Protein AF-A0A175WGH3-F1 (afdb_monomer_lite)

Foldseek 3Di:
DAQADAQLSLVVVLVCVVDPNPAAAHAYAFFAAEDAQFQCFQVPDVRTDGVVCVQDDDCPLVPDDCVCSVDCNVQVVSLCCQQVVQCLQQVENAGPLDVFRHGDPVQSGPVNDHPHRNSSVSAVLQARPVRDDPDDDPSRVVSVVRGVNDSHNPVHHHQYAYRFPDADPQQWGHGDDPVTPSCVVPVPDTDHADDDDDLVCALQLSFHNPVDLSHTDFQPAAEPDDDRVVRSNLSSVLSVCVVVVNFPDDRDSVLVPPFFDDDDPPDPHRRYTHVPSSSQSSCVRNVNRDDPVRLLVCLCVPVVRVSVVRVVD

pLDDT: mean 81.79, std 11.54, range [48.34, 96.5]

Organism: NCBI:txid100816

Secondary structure (DSSP, 8-state):
-EE--SHHHHHHHHHHHHTT-S-EEEEESS--EE--SEETT-TTSTT-EEGGGTS--TTGGGGS-HHHHTSTHHHHHHHIIIIIHHHHHH--SSBTTB-SSPPPTTT-SGGGT--EETTHHHHHHHHSGGGS-SS--TTHHHHHHHS-------S--EEEEEPEEEE-TT--EEEPP-SSHHHHHHTTS---------GGG--BTTTEETTEEEEE--S--EESSS-HHHHHHHHHHHHHHHHTT--SS---GGGSSSSB----TT-S-SSEE-HHHHHHHHHHHTT-PPPHHHHHHHHHHHTTT-GGGGGG-

Radius of gyration: 22.48 Å; chains: 1; bounding box: 63×60×60 Å

Structure (mmCIF, N/CA/C/O backbone):
data_AF-A0A175WGH3-F1
#
_entry.id   AF-A0A175WGH3-F1
#
loop_
_atom_site.group_PDB
_atom_site.id
_atom_site.type_symbol
_atom_site.label_atom_id
_atom_site.label_alt_id
_atom_site.label_comp_id
_atom_site.label_asym_id
_atom_site.label_entity_id
_atom_site.label_seq_id
_atom_site.pdbx_PDB_ins_code
_atom_site.Cartn_x
_atom_site.Cartn_y
_atom_site.Cartn_z
_atom_site.occupancy
_atom_site.B_iso_or_equiv
_atom_site.auth_seq_id
_atom_site.auth_comp_id
_atom_site.auth_asym_id
_atom_site.auth_atom_id
_atom_site.pdbx_PDB_model_num
ATOM 1 N N . MET A 1 1 ? -1.961 -6.113 6.861 1.00 92.50 1 MET A N 1
ATOM 2 C CA . MET A 1 1 ? -1.611 -6.638 5.517 1.00 92.50 1 MET A CA 1
ATOM 3 C C . MET A 1 1 ? -2.538 -5.955 4.530 1.00 92.50 1 MET A C 1
ATOM 5 O O . MET A 1 1 ? -3.693 -5.785 4.879 1.00 92.50 1 MET A O 1
ATOM 9 N N . ILE A 1 2 ? -2.053 -5.525 3.366 1.00 94.44 2 ILE A N 1
ATOM 10 C CA . ILE A 1 2 ? -2.843 -4.788 2.370 1.00 94.44 2 ILE A CA 1
ATOM 11 C C . ILE A 1 2 ? -2.967 -5.661 1.122 1.00 94.44 2 ILE A C 1
ATOM 13 O O . ILE A 1 2 ? -1.956 -6.104 0.575 1.00 94.44 2 ILE A O 1
ATOM 17 N N . LEU A 1 3 ? -4.198 -5.936 0.695 1.00 92.81 3 LEU A N 1
ATOM 18 C CA . LEU A 1 3 ? -4.510 -6.793 -0.450 1.00 92.81 3 LEU A CA 1
ATOM 19 C C . LEU A 1 3 ? -4.951 -5.941 -1.644 1.00 92.81 3 LEU A C 1
ATOM 21 O O . LEU A 1 3 ? -6.136 -5.829 -1.941 1.00 92.81 3 LEU A O 1
ATOM 25 N N . GLY A 1 4 ? -3.989 -5.331 -2.325 1.00 90.44 4 GLY A N 1
ATOM 26 C CA . GLY A 1 4 ? -4.220 -4.410 -3.433 1.00 90.44 4 GLY A CA 1
ATOM 27 C C . GLY A 1 4 ? -3.031 -3.473 -3.624 1.00 90.44 4 GLY A C 1
ATOM 28 O O . GLY A 1 4 ? -2.258 -3.243 -2.696 1.00 90.44 4 GLY A O 1
ATOM 29 N N . SER A 1 5 ? -2.885 -2.939 -4.834 1.00 88.88 5 SER A N 1
ATOM 30 C CA . SER A 1 5 ? -1.754 -2.091 -5.238 1.00 88.88 5 SER A CA 1
ATOM 31 C C . SER A 1 5 ? -2.206 -0.867 -6.041 1.00 88.88 5 SER A C 1
ATOM 33 O O . SER A 1 5 ? -1.610 -0.558 -7.068 1.00 88.88 5 SER A O 1
ATOM 35 N N . GLY A 1 6 ? -3.314 -0.246 -5.626 1.00 88.06 6 GLY A N 1
ATOM 36 C CA . GLY A 1 6 ? -3.760 1.053 -6.146 1.00 88.06 6 GLY A CA 1
ATOM 37 C C . GLY A 1 6 ? -3.378 2.209 -5.218 1.00 88.06 6 GLY A C 1
ATOM 38 O O . GLY A 1 6 ? -2.847 1.973 -4.133 1.00 88.06 6 GLY A O 1
ATOM 39 N N . GLU A 1 7 ? -3.728 3.437 -5.606 1.00 87.75 7 GLU A N 1
ATOM 40 C CA . GLU A 1 7 ? -3.238 4.670 -4.962 1.00 87.75 7 GLU A CA 1
ATOM 41 C C . GLU A 1 7 ? -3.544 4.702 -3.455 1.00 87.75 7 GLU A C 1
ATOM 43 O O . GLU A 1 7 ? -2.626 4.762 -2.636 1.00 87.75 7 GLU A O 1
ATOM 48 N N . THR A 1 8 ? -4.807 4.468 -3.075 1.00 92.12 8 THR A N 1
ATOM 49 C CA . THR A 1 8 ? -5.226 4.359 -1.666 1.00 92.12 8 THR A CA 1
ATOM 50 C C . THR A 1 8 ? -4.462 3.268 -0.906 1.00 92.12 8 THR A C 1
ATOM 52 O O . THR A 1 8 ? -4.127 3.437 0.262 1.00 92.12 8 THR A O 1
ATOM 55 N N . ALA A 1 9 ? -4.119 2.142 -1.544 1.00 93.50 9 ALA A N 1
ATOM 56 C CA . ALA A 1 9 ? -3.355 1.081 -0.885 1.00 93.50 9 ALA A CA 1
ATOM 57 C C . ALA A 1 9 ? -1.930 1.540 -0.532 1.00 93.50 9 ALA A C 1
ATOM 59 O O . ALA A 1 9 ? -1.421 1.197 0.540 1.00 93.50 9 ALA A O 1
ATOM 60 N N . PHE A 1 10 ? -1.288 2.334 -1.394 1.00 93.12 10 PHE A N 1
ATOM 61 C CA . PHE A 1 10 ? 0.017 2.916 -1.085 1.00 93.12 10 PHE A CA 1
ATOM 62 C C . PHE A 1 10 ? -0.065 4.065 -0.090 1.00 93.12 10 PHE A C 1
ATOM 64 O O . PHE A 1 10 ? 0.846 4.190 0.725 1.00 93.12 10 PHE A O 1
ATOM 71 N N . ASP A 1 11 ? -1.138 4.853 -0.085 1.00 92.81 11 ASP A N 1
ATOM 72 C CA . ASP A 1 11 ? -1.347 5.872 0.944 1.00 92.81 11 ASP A CA 1
ATOM 73 C C . ASP A 1 11 ? -1.542 5.242 2.333 1.00 92.81 11 ASP A C 1
ATOM 75 O O . ASP A 1 11 ? -0.875 5.651 3.290 1.00 92.81 11 ASP A O 1
ATOM 79 N N . ILE A 1 12 ? -2.330 4.162 2.435 1.00 94.56 12 ILE A N 1
ATOM 80 C CA . ILE A 1 12 ? -2.444 3.350 3.659 1.00 94.56 12 ILE A CA 1
ATOM 81 C C . ILE A 1 12 ? -1.072 2.789 4.057 1.00 94.56 12 ILE A C 1
ATOM 83 O O . ILE A 1 12 ? -0.687 2.847 5.227 1.00 94.56 12 ILE A O 1
ATOM 87 N N . ALA A 1 13 ? -0.307 2.252 3.101 1.00 95.00 13 ALA A N 1
ATOM 88 C CA . ALA A 1 13 ? 1.016 1.702 3.379 1.00 95.00 13 ALA A CA 1
ATOM 89 C C . ALA A 1 13 ? 1.997 2.779 3.868 1.00 95.00 13 ALA A C 1
ATOM 91 O O . ALA A 1 13 ? 2.725 2.542 4.832 1.00 95.00 13 ALA A O 1
ATOM 92 N N . ALA A 1 14 ? 1.999 3.963 3.251 1.00 93.31 14 ALA A N 1
ATOM 93 C CA . ALA A 1 14 ? 2.813 5.100 3.666 1.00 93.31 14 ALA A CA 1
ATOM 94 C C . ALA A 1 14 ? 2.470 5.522 5.101 1.00 93.31 14 ALA A C 1
ATOM 96 O O . ALA A 1 14 ? 3.365 5.600 5.944 1.00 93.31 14 ALA A O 1
ATOM 97 N N . LEU A 1 15 ? 1.179 5.685 5.408 1.00 93.62 15 LEU A N 1
ATOM 98 C CA . LEU A 1 15 ? 0.718 6.030 6.752 1.00 93.62 15 LEU A CA 1
ATOM 99 C C . LEU A 1 15 ? 1.101 4.956 7.783 1.00 93.62 15 LEU A C 1
ATOM 101 O O . LEU A 1 15 ? 1.548 5.272 8.888 1.00 93.62 15 LEU A O 1
ATOM 105 N N . ALA A 1 16 ? 0.991 3.675 7.421 1.00 94.38 16 ALA A N 1
ATOM 106 C CA . ALA A 1 16 ? 1.392 2.569 8.282 1.00 94.38 16 ALA A CA 1
ATOM 107 C C . ALA A 1 16 ? 2.903 2.581 8.579 1.00 94.38 16 ALA A C 1
ATOM 109 O O . ALA A 1 16 ? 3.302 2.257 9.702 1.00 94.38 16 ALA A O 1
ATOM 110 N N . MET A 1 17 ? 3.740 2.978 7.614 1.00 93.88 17 MET A N 1
ATOM 111 C CA . MET A 1 17 ? 5.190 3.121 7.800 1.00 93.88 17 MET A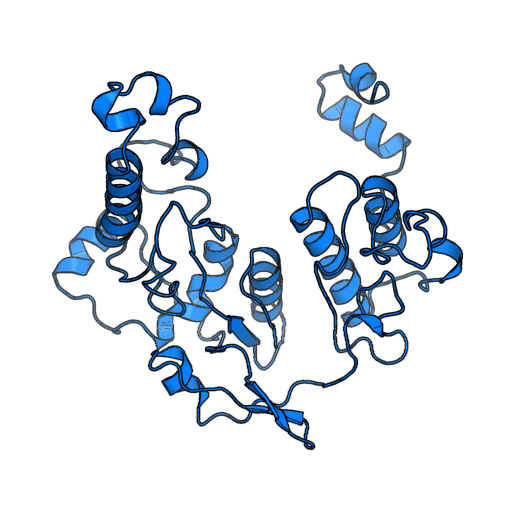 CA 1
ATOM 112 C C . MET A 1 17 ? 5.572 4.347 8.634 1.00 93.88 17 MET A C 1
ATOM 114 O O . MET A 1 17 ? 6.589 4.315 9.324 1.00 93.88 17 MET A O 1
ATOM 118 N N . GLU A 1 18 ? 4.761 5.400 8.618 1.00 91.62 18 GLU A N 1
ATOM 119 C CA . GLU A 1 18 ? 4.920 6.582 9.480 1.00 91.62 18 GLU A CA 1
ATOM 120 C C . GLU A 1 18 ? 4.390 6.338 10.908 1.00 91.62 18 GLU A C 1
ATOM 122 O O . GLU A 1 18 ? 4.775 7.021 11.854 1.00 91.62 18 GLU A O 1
ATOM 127 N N . SER A 1 19 ? 3.573 5.299 11.081 1.00 91.44 19 SER A N 1
ATOM 128 C CA . SER A 1 19 ? 2.988 4.869 12.354 1.00 91.44 19 SER A CA 1
ATOM 129 C C . SER A 1 19 ? 3.850 3.805 13.072 1.00 91.44 19 SER A C 1
ATOM 131 O O . SER A 1 19 ? 4.718 3.172 12.445 1.00 91.44 19 SER A O 1
ATOM 133 N N . PRO A 1 20 ? 3.612 3.527 14.376 1.00 91.06 20 PRO A N 1
ATOM 134 C CA . PRO A 1 20 ? 4.282 2.460 15.139 1.00 91.06 20 PRO A CA 1
ATOM 135 C C . PRO A 1 20 ? 3.839 1.033 14.730 1.00 91.06 20 PRO A C 1
ATOM 137 O O . PRO A 1 20 ? 3.676 0.139 15.559 1.00 91.06 20 PRO A O 1
ATOM 140 N N . THR A 1 21 ? 3.647 0.795 13.431 1.00 92.31 21 THR A N 1
ATOM 141 C CA . THR A 1 21 ? 3.252 -0.494 12.858 1.00 92.31 21 THR A CA 1
ATOM 142 C C . THR A 1 21 ? 4.437 -1.456 12.812 1.00 92.31 21 THR A C 1
ATOM 144 O O . THR A 1 21 ? 5.463 -1.171 12.191 1.00 92.31 21 THR A O 1
ATOM 147 N N . LYS A 1 22 ? 4.301 -2.642 13.416 1.00 91.81 22 LYS A N 1
ATOM 148 C CA . LYS A 1 22 ? 5.393 -3.634 13.488 1.00 91.81 22 LYS A CA 1
ATOM 149 C C . LYS A 1 22 ? 5.840 -4.149 12.118 1.00 91.81 22 LYS A C 1
ATOM 151 O O . LYS A 1 22 ? 7.030 -4.347 11.896 1.00 91.81 22 LYS A O 1
ATOM 156 N N . LYS A 1 23 ? 4.889 -4.405 11.218 1.00 92.62 23 LYS A N 1
ATOM 157 C CA . LYS A 1 23 ? 5.147 -4.985 9.897 1.00 92.62 23 LYS A CA 1
ATOM 158 C C . LYS A 1 23 ? 4.072 -4.553 8.911 1.00 92.62 23 LYS A C 1
ATOM 160 O O . LYS A 1 23 ? 2.887 -4.660 9.213 1.00 92.62 23 LYS A O 1
ATOM 165 N N . VAL A 1 24 ? 4.493 -4.132 7.723 1.00 94.81 24 VAL A N 1
ATOM 166 C CA . VAL A 1 24 ? 3.602 -3.809 6.606 1.00 94.81 24 VAL A CA 1
ATOM 167 C C . VAL A 1 24 ? 3.903 -4.776 5.470 1.00 94.81 24 VAL A C 1
ATOM 169 O O . VAL A 1 24 ? 5.060 -4.982 5.106 1.00 94.81 24 VAL A O 1
ATOM 172 N N . VAL A 1 25 ? 2.852 -5.400 4.948 1.00 94.50 25 VAL A N 1
ATOM 173 C CA . VAL A 1 25 ? 2.915 -6.302 3.797 1.00 94.50 25 VAL A CA 1
ATOM 174 C C . VAL A 1 25 ? 1.920 -5.780 2.775 1.00 94.50 25 VAL A C 1
ATOM 176 O O . VAL A 1 25 ? 0.746 -5.635 3.125 1.00 94.50 25 VAL A O 1
ATOM 179 N N . LEU A 1 26 ? 2.383 -5.505 1.558 1.00 94.62 26 LEU A N 1
ATOM 180 C CA . LEU A 1 26 ? 1.563 -5.058 0.435 1.00 94.62 26 LEU A CA 1
ATOM 181 C C . LEU A 1 26 ? 1.547 -6.149 -0.635 1.00 94.62 26 LEU A C 1
ATOM 183 O O . LEU A 1 26 ? 2.598 -6.597 -1.098 1.00 94.62 26 LEU A O 1
ATOM 187 N N . CYS A 1 27 ? 0.349 -6.591 -1.005 1.00 93.38 27 CYS A N 1
ATOM 188 C CA . CYS A 1 27 ? 0.154 -7.675 -1.955 1.00 93.38 27 CYS A CA 1
ATOM 189 C C . CYS A 1 27 ? -0.490 -7.184 -3.248 1.00 93.38 27 CYS A C 1
ATOM 191 O O . CYS A 1 27 ? -1.440 -6.406 -3.218 1.00 93.38 27 CYS A O 1
ATOM 193 N N . HIS A 1 28 ? -0.019 -7.695 -4.383 1.00 91.19 28 HIS A N 1
ATOM 194 C CA . HIS A 1 28 ? -0.529 -7.353 -5.714 1.00 91.19 28 HIS A CA 1
ATOM 195 C C . HIS A 1 28 ? -0.877 -8.617 -6.505 1.00 91.19 28 HIS A C 1
ATOM 197 O O . HIS A 1 28 ? -0.252 -9.660 -6.327 1.00 91.19 28 HIS A O 1
ATOM 203 N N . ARG A 1 29 ? -1.866 -8.536 -7.405 1.00 87.19 29 ARG A N 1
ATOM 204 C CA . ARG A 1 29 ? -2.196 -9.650 -8.317 1.00 87.19 29 ARG A CA 1
ATOM 205 C C . ARG A 1 29 ? -1.299 -9.645 -9.547 1.00 87.19 29 ARG A C 1
ATOM 207 O O . ARG A 1 29 ? -0.593 -10.612 -9.787 1.00 87.19 29 ARG A O 1
ATOM 214 N N . SER A 1 30 ? -1.308 -8.532 -10.268 1.00 82.81 30 SER A N 1
ATOM 215 C CA . SER A 1 30 ? -0.691 -8.395 -11.590 1.00 82.81 30 SER A CA 1
ATOM 216 C C . SER A 1 30 ? 0.285 -7.218 -11.659 1.00 82.81 30 SER A C 1
ATOM 218 O O . SER A 1 30 ? 0.539 -6.691 -12.731 1.00 82.81 30 SER A O 1
ATOM 220 N N . GLY A 1 31 ? 0.791 -6.775 -10.504 1.00 84.75 31 GLY A N 1
ATOM 221 C CA . GLY A 1 31 ? 1.736 -5.660 -10.394 1.00 84.75 31 GLY A CA 1
ATOM 222 C C . GLY A 1 31 ? 1.067 -4.287 -10.432 1.00 84.75 31 GLY A C 1
ATOM 223 O O . GLY A 1 31 ? -0.159 -4.176 -10.446 1.00 84.75 31 GLY A O 1
ATOM 224 N N . TRP A 1 32 ? 1.889 -3.243 -10.415 1.00 85.31 32 TRP A N 1
ATOM 225 C CA . TRP A 1 32 ? 1.480 -1.840 -10.527 1.00 85.31 32 TRP A CA 1
ATOM 226 C C . TRP A 1 32 ? 2.516 -1.057 -11.337 1.00 85.31 32 TRP A C 1
ATOM 228 O O . TRP A 1 32 ? 3.614 -1.559 -11.584 1.00 85.31 32 TRP A O 1
ATOM 238 N N . LEU A 1 33 ? 2.170 0.171 -11.718 1.00 80.19 33 LEU A N 1
ATOM 239 C CA . LEU A 1 33 ? 3.092 1.122 -12.337 1.00 80.19 33 LEU A CA 1
ATOM 240 C C . LEU A 1 33 ? 3.260 2.317 -11.413 1.00 80.19 33 LEU A C 1
ATOM 242 O O . LEU A 1 33 ? 2.313 3.066 -11.180 1.00 80.19 33 LEU A O 1
ATOM 246 N N . GLY A 1 34 ? 4.439 2.445 -10.816 1.00 78.94 34 GLY A N 1
ATOM 247 C CA . GLY A 1 34 ? 4.748 3.540 -9.910 1.00 78.94 34 GLY A CA 1
ATOM 248 C C . GLY A 1 34 ? 5.345 4.725 -10.655 1.00 78.94 34 GLY A C 1
ATOM 249 O O . GLY A 1 34 ? 6.408 4.596 -11.259 1.00 78.94 34 GLY A O 1
ATOM 250 N N . ALA A 1 35 ? 4.731 5.905 -10.541 1.00 74.94 35 ALA A N 1
ATOM 251 C CA . ALA A 1 35 ? 5.254 7.112 -11.172 1.00 74.94 35 ALA A CA 1
ATOM 252 C C . ALA A 1 35 ? 5.197 8.343 -10.257 1.00 74.94 35 ALA A C 1
ATOM 254 O O . ALA A 1 35 ? 4.273 8.504 -9.459 1.00 74.94 35 ALA A O 1
ATOM 255 N N . PRO A 1 36 ? 6.173 9.261 -10.347 1.00 71.62 36 PRO A N 1
ATOM 256 C CA . PRO A 1 36 ? 6.096 10.515 -9.616 1.00 71.62 36 PRO A CA 1
ATOM 257 C C . PRO A 1 36 ? 5.034 11.434 -10.236 1.00 71.62 36 PRO A C 1
ATOM 259 O O . PRO A 1 36 ? 4.967 11.593 -11.450 1.00 71.62 36 PRO A O 1
ATOM 262 N N . LYS A 1 37 ? 4.267 12.143 -9.399 1.00 72.69 37 LYS A N 1
ATOM 263 C CA . LYS A 1 37 ? 3.294 13.155 -9.862 1.00 72.69 37 LYS A CA 1
ATOM 264 C C . LYS A 1 37 ? 3.928 14.262 -10.720 1.00 72.69 37 LYS A C 1
ATOM 266 O O . LYS A 1 37 ? 3.307 14.772 -11.648 1.00 72.69 37 LYS A O 1
ATOM 271 N N . VAL A 1 38 ? 5.161 14.644 -10.390 1.00 69.94 38 VAL A N 1
ATOM 272 C CA . VAL A 1 38 ? 5.948 15.659 -11.099 1.00 69.94 38 VAL A CA 1
ATOM 273 C C . VAL A 1 38 ? 7.363 15.135 -11.271 1.00 69.94 38 VAL A C 1
ATOM 275 O O . VAL A 1 38 ? 7.988 14.707 -10.294 1.00 69.94 38 VAL A O 1
ATOM 278 N N . PHE A 1 39 ? 7.901 15.234 -12.482 1.00 66.25 39 PHE A N 1
ATOM 279 C CA . PHE A 1 39 ? 9.327 15.054 -12.710 1.00 66.25 39 PHE A CA 1
ATOM 280 C C . PHE A 1 39 ? 10.075 16.279 -12.190 1.00 66.25 39 PHE A C 1
ATOM 282 O O . PHE A 1 39 ? 10.217 17.285 -12.882 1.00 66.25 39 PHE A O 1
ATOM 289 N N . SER A 1 40 ? 10.537 16.209 -10.943 1.00 56.62 40 SER A N 1
ATOM 290 C CA . SER A 1 40 ? 11.135 17.344 -10.229 1.00 56.62 40 SER A CA 1
ATOM 291 C C . SER A 1 40 ? 12.487 17.806 -10.784 1.00 56.62 40 SER A C 1
ATOM 293 O O . SER A 1 40 ? 12.956 18.873 -10.400 1.00 56.62 40 SER A O 1
ATOM 295 N N . LYS A 1 41 ? 13.127 17.027 -11.668 1.00 55.56 41 LYS A N 1
ATOM 296 C CA . LYS A 1 41 ? 14.456 17.327 -12.224 1.00 55.56 41 LYS A CA 1
ATOM 297 C C . LYS A 1 41 ? 14.577 16.979 -13.710 1.00 55.56 41 LYS A C 1
ATOM 299 O O . LYS A 1 41 ? 15.498 16.282 -14.111 1.00 55.56 41 LYS A O 1
ATOM 304 N N . TYR A 1 42 ? 13.697 17.501 -14.562 1.00 52.12 42 TYR A N 1
ATOM 305 C CA . TYR A 1 42 ? 14.138 17.728 -15.942 1.00 52.12 42 TYR A CA 1
ATOM 306 C C . TYR A 1 42 ? 14.972 19.004 -15.949 1.00 52.12 42 TYR A C 1
ATOM 308 O O . TYR A 1 42 ? 14.447 20.083 -15.689 1.00 52.12 42 TYR A O 1
ATOM 316 N N . ALA A 1 43 ? 16.268 18.887 -16.255 1.00 49.22 43 ALA A N 1
ATOM 317 C CA . ALA A 1 43 ? 17.210 20.012 -16.298 1.00 49.22 43 ALA A CA 1
ATOM 318 C C . ALA A 1 43 ? 16.755 21.184 -17.199 1.00 49.22 43 ALA A C 1
ATOM 320 O O . ALA A 1 43 ? 17.298 22.278 -17.105 1.00 49.22 43 ALA A O 1
ATOM 321 N N . PHE A 1 44 ? 15.749 20.961 -18.049 1.00 54.03 44 PHE A N 1
ATOM 322 C CA . PHE A 1 44 ? 15.237 21.913 -19.030 1.00 54.03 44 PHE A CA 1
ATOM 323 C C . PHE A 1 44 ? 13.889 22.556 -18.658 1.00 54.03 44 PHE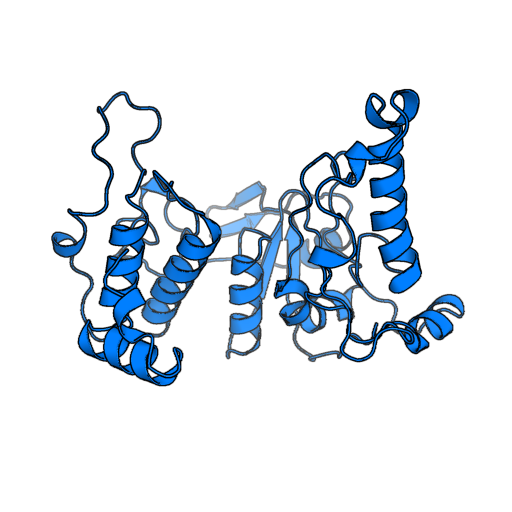 A C 1
ATOM 325 O O . PHE A 1 44 ? 13.436 23.434 -19.385 1.00 54.03 44 PHE A O 1
ATOM 332 N N . VAL A 1 45 ? 13.243 22.160 -17.550 1.00 59.84 45 VAL A N 1
ATOM 333 C CA . VAL A 1 45 ? 11.934 22.708 -17.136 1.00 59.84 45 VAL A CA 1
ATOM 334 C C . VAL A 1 45 ? 11.991 23.171 -15.675 1.00 59.84 45 VAL A C 1
ATOM 336 O O . VAL A 1 45 ? 11.839 22.352 -14.761 1.00 59.84 45 VAL A O 1
ATOM 339 N N . PRO A 1 46 ? 12.209 24.477 -15.422 1.00 59.00 46 PRO A N 1
ATOM 340 C CA . PRO A 1 46 ? 12.141 25.042 -14.077 1.00 59.00 46 PRO A CA 1
ATOM 341 C C . PRO A 1 46 ? 10.769 24.759 -13.445 1.00 59.00 46 PRO A C 1
ATOM 343 O O . PRO A 1 46 ? 9.742 25.071 -14.037 1.00 59.00 46 PRO A O 1
ATOM 346 N N . GLY A 1 47 ? 10.748 24.156 -12.252 1.00 65.88 47 GLY A N 1
ATOM 347 C CA . GLY A 1 47 ? 9.513 23.785 -11.538 1.00 65.88 47 GLY A CA 1
ATOM 348 C C . GLY A 1 47 ? 9.034 22.345 -11.764 1.00 65.88 47 GLY A C 1
ATOM 349 O O . GLY A 1 47 ? 8.172 21.871 -11.026 1.00 65.88 47 GLY A O 1
ATOM 350 N N . GLY A 1 48 ? 9.648 21.622 -12.705 1.00 68.75 48 GLY A N 1
ATOM 351 C CA . GLY A 1 48 ? 9.273 20.254 -13.049 1.00 68.75 48 GLY A CA 1
ATOM 352 C C . GLY A 1 48 ? 8.024 20.176 -13.929 1.00 68.75 48 GLY A C 1
ATOM 353 O O . GLY A 1 48 ? 7.208 21.091 -13.989 1.00 68.75 48 GLY A O 1
ATOM 354 N N . MET A 1 49 ? 7.887 19.061 -14.642 1.00 68.12 49 MET A N 1
ATOM 355 C CA . MET A 1 49 ? 6.743 18.794 -15.517 1.00 68.12 49 MET A CA 1
ATOM 356 C C . MET A 1 49 ? 5.826 17.764 -14.842 1.00 68.12 49 MET A C 1
ATOM 358 O O . MET A 1 49 ? 6.322 16.695 -14.464 1.00 68.12 49 MET A O 1
ATOM 362 N N . PRO A 1 50 ? 4.522 18.047 -14.646 1.00 71.12 50 PRO A N 1
ATOM 363 C CA . PRO A 1 50 ? 3.573 17.030 -14.203 1.00 71.12 50 PRO A CA 1
ATOM 364 C C . PRO A 1 50 ? 3.548 15.862 -15.193 1.00 71.12 50 PRO A C 1
ATOM 366 O O . PRO A 1 50 ? 3.518 16.083 -16.403 1.00 71.12 50 PRO A O 1
ATOM 369 N N . ILE A 1 51 ? 3.559 14.621 -14.703 1.00 70.19 51 ILE A N 1
ATOM 370 C CA . ILE A 1 51 ? 3.622 13.457 -15.603 1.00 70.19 51 ILE A CA 1
ATOM 371 C C . ILE A 1 51 ? 2.391 13.379 -16.518 1.00 70.19 51 ILE A C 1
ATOM 373 O O . ILE A 1 51 ? 2.524 13.074 -17.702 1.00 70.19 51 ILE A O 1
ATOM 377 N N . ASP A 1 52 ? 1.225 13.779 -16.005 1.00 67.44 52 ASP A N 1
ATOM 378 C CA . ASP A 1 52 ? -0.047 13.753 -16.736 1.00 67.44 52 ASP A CA 1
ATOM 379 C C . ASP A 1 52 ? -0.033 14.633 -17.994 1.00 67.44 52 ASP A C 1
ATOM 381 O O . ASP A 1 52 ? -0.720 14.329 -18.961 1.00 67.44 52 ASP A O 1
ATOM 385 N N . VAL A 1 53 ? 0.765 15.708 -18.006 1.00 66.06 53 VAL A N 1
ATOM 386 C CA . VAL A 1 53 ? 0.903 16.590 -19.181 1.00 66.06 53 VAL A CA 1
ATOM 387 C C . VAL A 1 53 ? 2.085 16.206 -20.069 1.00 66.06 53 VAL A C 1
ATOM 389 O O . VAL A 1 53 ? 2.292 16.820 -21.111 1.00 66.06 53 VAL A O 1
ATOM 392 N N . SER A 1 54 ? 2.884 15.223 -19.647 1.00 64.00 54 SER A N 1
ATOM 393 C CA . SER A 1 54 ? 4.127 14.850 -20.324 1.00 64.00 54 SER A CA 1
ATOM 394 C C . SER A 1 54 ? 3.959 13.747 -21.366 1.00 64.00 54 SER A C 1
ATOM 396 O O . SER A 1 54 ? 4.774 13.675 -22.282 1.00 64.00 54 SER A O 1
ATOM 398 N N . GLN A 1 55 ? 2.938 12.891 -21.239 1.00 60.97 55 GLN A N 1
ATOM 399 C CA . GLN A 1 55 ? 2.852 11.667 -22.045 1.00 60.97 55 GLN A CA 1
ATOM 400 C C . GLN A 1 55 ? 1.688 11.614 -23.032 1.00 60.97 55 GLN A C 1
ATOM 402 O O . GLN A 1 55 ? 1.766 10.827 -23.966 1.00 60.97 55 GLN A O 1
ATOM 407 N N . LEU A 1 56 ? 0.649 12.443 -22.896 1.00 61.69 56 LEU A N 1
ATOM 408 C CA . LEU A 1 56 ? -0.518 12.398 -23.782 1.00 61.69 56 LEU A CA 1
ATOM 409 C C . LEU A 1 56 ? -1.112 13.801 -23.924 1.00 61.69 56 LEU A C 1
ATOM 411 O O . LEU A 1 56 ? -1.710 14.337 -22.990 1.00 61.69 56 LEU A O 1
ATOM 415 N N . PHE A 1 57 ? -0.939 14.416 -25.094 1.00 63.31 57 PHE A N 1
ATOM 416 C CA . PHE A 1 57 ? -1.642 15.658 -25.403 1.00 63.31 57 PHE A CA 1
ATOM 417 C C . PHE A 1 57 ? -3.071 15.330 -25.823 1.00 63.31 57 PHE A C 1
ATOM 419 O O . PHE A 1 57 ? -3.311 14.394 -26.586 1.00 63.31 57 PHE A O 1
ATOM 426 N N . LEU A 1 58 ? -4.031 16.130 -25.360 1.00 67.31 58 LEU A N 1
ATOM 427 C CA . LEU A 1 58 ? -5.397 16.043 -25.857 1.00 67.31 58 LEU A CA 1
ATOM 428 C C . LEU A 1 58 ? -5.383 16.214 -27.388 1.00 67.31 58 LEU A C 1
ATOM 430 O O . LEU A 1 58 ? -4.872 17.215 -27.888 1.00 67.31 58 LEU A O 1
ATOM 434 N N . PHE A 1 59 ? -5.943 15.240 -28.113 1.00 74.00 59 PHE A N 1
ATOM 435 C CA . PHE A 1 59 ? -5.956 15.173 -29.584 1.00 74.00 59 PHE A CA 1
ATOM 436 C C . PHE A 1 59 ? -4.596 14.938 -30.269 1.00 74.00 59 PHE A C 1
ATOM 438 O O . PHE A 1 59 ? -4.463 15.234 -31.455 1.00 74.00 59 PHE A O 1
ATOM 445 N N . ASP A 1 60 ? -3.598 14.372 -29.588 1.00 73.75 60 ASP A N 1
ATOM 446 C CA . ASP A 1 60 ? -2.321 13.969 -30.205 1.00 73.75 60 ASP A CA 1
ATOM 447 C C . ASP A 1 60 ? -2.495 13.128 -31.490 1.00 73.75 60 ASP A C 1
ATOM 449 O O . ASP A 1 60 ? -1.906 13.420 -32.531 1.00 73.75 60 ASP A O 1
ATOM 453 N N . THR A 1 61 ? -3.401 12.155 -31.452 1.00 77.06 61 THR A N 1
ATOM 454 C CA . THR A 1 61 ? -3.811 11.268 -32.550 1.00 77.06 61 THR A CA 1
ATOM 455 C C . THR A 1 61 ? -4.457 11.994 -33.730 1.00 77.06 61 THR A C 1
ATOM 457 O O . THR A 1 61 ? -4.456 11.462 -34.841 1.00 77.06 61 THR A O 1
ATOM 460 N N . MET A 1 62 ? -5.003 13.200 -33.530 1.00 82.75 62 MET A N 1
ATOM 461 C CA . MET A 1 62 ? -5.705 13.955 -34.577 1.00 82.75 62 MET A CA 1
ATOM 462 C C . MET A 1 62 ? -4.752 14.447 -35.669 1.00 82.75 62 MET A C 1
ATOM 464 O O . MET A 1 62 ? -5.151 14.560 -36.827 1.00 82.75 62 MET A O 1
ATOM 468 N N . TYR A 1 63 ? -3.496 14.715 -35.310 1.00 81.38 63 TYR A N 1
ATOM 469 C CA . TYR A 1 63 ? -2.479 15.241 -36.225 1.00 81.38 63 TYR A CA 1
ATOM 470 C C . TYR A 1 63 ? -1.610 14.147 -36.857 1.00 81.38 63 TYR A C 1
ATOM 472 O O . TYR A 1 63 ? -0.755 14.429 -37.696 1.00 81.38 63 TYR A O 1
ATOM 480 N N . VAL A 1 64 ? -1.822 12.890 -36.464 1.00 83.81 64 VAL A N 1
ATOM 481 C CA . VAL A 1 64 ? -1.090 11.737 -36.982 1.00 83.81 64 VAL A CA 1
ATOM 482 C C . VAL A 1 64 ? -1.679 11.313 -38.331 1.00 83.81 64 VAL A C 1
ATOM 484 O O . VAL A 1 64 ? -2.895 11.249 -38.507 1.00 83.81 64 VAL A O 1
ATOM 487 N N . HIS A 1 65 ? -0.814 10.995 -39.299 1.00 86.38 65 HIS A N 1
ATOM 488 C CA . HIS A 1 65 ? -1.237 10.524 -40.621 1.00 86.38 65 HIS A CA 1
ATOM 489 C C . HIS A 1 65 ? -2.178 9.304 -40.496 1.00 86.38 65 HIS A C 1
ATOM 491 O O . HIS A 1 65 ? -1.864 8.405 -39.709 1.00 86.38 65 HIS A O 1
ATOM 497 N N . PRO A 1 66 ? -3.269 9.197 -41.286 1.00 85.56 66 PRO A N 1
ATOM 498 C CA . PRO A 1 66 ? -4.266 8.127 -41.144 1.00 85.56 66 PRO A CA 1
ATOM 499 C C . PRO A 1 66 ? -3.680 6.709 -41.103 1.00 85.56 66 PRO A C 1
ATOM 501 O O . PRO A 1 66 ? -4.098 5.898 -40.289 1.00 85.56 66 PRO A O 1
ATOM 504 N N . LEU A 1 67 ? -2.637 6.433 -41.897 1.00 85.94 67 LEU A N 1
ATOM 505 C CA . LEU A 1 67 ? -1.946 5.131 -41.890 1.00 85.94 67 LEU A CA 1
ATOM 506 C C . LEU A 1 67 ? -1.311 4.757 -40.539 1.00 85.94 67 LEU A C 1
ATOM 508 O O . LEU A 1 67 ? -1.167 3.576 -40.251 1.00 85.94 67 LEU A O 1
ATOM 512 N N . ILE A 1 68 ? -0.899 5.740 -39.734 1.00 85.31 68 ILE A N 1
ATOM 513 C CA . ILE A 1 68 ? -0.336 5.513 -38.396 1.00 85.31 68 ILE A CA 1
ATOM 514 C C . ILE A 1 68 ? -1.460 5.540 -37.358 1.00 85.31 68 ILE A C 1
ATOM 516 O O . ILE A 1 68 ? -1.500 4.660 -36.500 1.00 85.31 68 ILE A O 1
ATOM 520 N N . ARG A 1 69 ? -2.379 6.510 -37.465 1.00 82.56 69 ARG A N 1
ATOM 521 C CA . ARG A 1 69 ? -3.526 6.692 -36.563 1.00 82.56 69 ARG A CA 1
ATOM 522 C C . ARG A 1 69 ? -4.416 5.451 -36.511 1.00 82.56 69 ARG A C 1
ATOM 524 O O . ARG A 1 69 ? -4.780 5.008 -35.429 1.00 82.56 69 ARG A O 1
ATOM 531 N N . ASP A 1 70 ? -4.705 4.866 -37.670 1.00 83.19 70 ASP A N 1
ATOM 532 C CA . ASP A 1 70 ? -5.597 3.711 -37.811 1.00 83.19 70 ASP A CA 1
ATOM 533 C C . ASP A 1 70 ? -4.816 2.380 -37.693 1.00 83.19 70 ASP A C 1
ATOM 535 O O . ASP A 1 70 ? -5.235 1.334 -38.187 1.00 83.19 70 ASP A O 1
ATOM 539 N N . SER A 1 71 ? -3.649 2.412 -37.036 1.00 84.56 71 SER A N 1
ATOM 540 C CA . SER A 1 71 ? -2.769 1.262 -36.824 1.00 84.56 71 SER A CA 1
ATOM 541 C C . SER A 1 71 ? -2.308 1.161 -35.367 1.00 84.56 71 SER A C 1
ATOM 543 O O . SER A 1 71 ? -2.323 2.130 -34.613 1.00 84.56 71 SER A O 1
ATOM 545 N N . MET A 1 72 ? -1.786 -0.006 -34.979 1.00 84.94 72 MET A N 1
ATOM 546 C CA . MET A 1 72 ? -1.186 -0.200 -33.650 1.00 84.94 72 MET A CA 1
ATOM 547 C C . MET A 1 72 ? 0.205 0.453 -33.511 1.00 84.94 72 MET A C 1
ATOM 549 O O . MET A 1 72 ? 0.842 0.333 -32.468 1.00 84.94 72 MET A O 1
ATOM 553 N N . LEU A 1 73 ? 0.721 1.122 -34.552 1.00 83.50 73 LEU A N 1
ATOM 554 C CA . LEU A 1 73 ? 2.042 1.757 -34.505 1.00 83.50 73 LEU A CA 1
ATOM 555 C C . LEU A 1 73 ? 2.102 2.881 -33.472 1.00 83.50 73 LEU A C 1
ATOM 557 O O . LEU A 1 73 ? 3.125 3.020 -32.809 1.00 83.50 73 LEU A O 1
ATOM 561 N N . ILE A 1 74 ? 1.018 3.643 -33.309 1.00 81.75 74 ILE A N 1
ATOM 562 C CA . ILE A 1 74 ? 0.973 4.733 -32.334 1.00 81.75 74 ILE A CA 1
ATOM 563 C C . ILE A 1 74 ? 1.081 4.206 -30.899 1.00 81.75 74 ILE A C 1
ATOM 565 O O . ILE A 1 74 ? 1.904 4.672 -30.121 1.00 81.75 74 ILE A O 1
ATOM 569 N N . TRP A 1 75 ? 0.350 3.136 -30.593 1.00 78.75 75 TRP A N 1
ATOM 570 C CA . TRP A 1 75 ? 0.390 2.473 -29.296 1.00 78.75 75 TRP A CA 1
ATOM 571 C C . TRP A 1 75 ? 1.731 1.788 -29.038 1.00 78.75 75 TRP A C 1
ATOM 573 O O . TRP A 1 75 ? 2.269 1.898 -27.945 1.00 78.75 75 TRP A O 1
ATOM 583 N N . LYS A 1 76 ? 2.343 1.166 -30.056 1.00 80.69 76 LYS A N 1
ATOM 584 C CA . LYS A 1 76 ? 3.724 0.661 -29.950 1.00 80.69 76 LYS A CA 1
ATOM 585 C C . LYS A 1 76 ? 4.728 1.781 -29.682 1.00 80.69 76 LYS A C 1
ATOM 587 O O . LYS A 1 76 ? 5.687 1.567 -28.950 1.00 80.69 76 LYS A O 1
ATOM 592 N N . HIS A 1 77 ? 4.536 2.955 -30.283 1.00 80.19 77 HIS A N 1
ATOM 593 C CA . HIS A 1 77 ? 5.369 4.122 -30.011 1.00 80.19 77 HIS A CA 1
ATOM 594 C C . HIS A 1 77 ? 5.171 4.635 -28.581 1.00 80.19 77 HIS A C 1
ATOM 596 O O . HIS A 1 77 ? 6.161 4.971 -27.935 1.00 80.19 77 HIS A O 1
ATOM 602 N N . TYR A 1 78 ? 3.941 4.652 -28.065 1.00 78.19 78 TYR A N 1
ATOM 603 C CA . TYR A 1 78 ? 3.661 5.008 -26.672 1.00 78.19 78 TYR A CA 1
ATOM 604 C C . TYR A 1 78 ? 4.248 4.006 -25.683 1.00 78.19 78 TYR A C 1
ATOM 606 O O . TYR A 1 78 ? 4.950 4.433 -24.774 1.00 78.19 78 TYR A O 1
ATOM 614 N N . ASP A 1 79 ? 4.081 2.702 -25.911 1.00 76.50 79 ASP A N 1
ATOM 615 C CA . ASP A 1 79 ? 4.743 1.647 -25.132 1.00 76.50 79 ASP A CA 1
ATOM 616 C C . ASP A 1 79 ? 6.251 1.855 -25.091 1.00 76.50 79 ASP A C 1
ATOM 618 O O . ASP A 1 79 ? 6.863 1.882 -24.027 1.00 76.50 79 ASP A O 1
ATOM 622 N N . LEU A 1 80 ? 6.851 2.043 -26.268 1.00 76.69 80 LEU A N 1
ATOM 623 C CA . LEU A 1 80 ? 8.279 2.268 -26.396 1.00 76.69 80 LEU A CA 1
ATOM 624 C C . LEU A 1 80 ? 8.698 3.533 -25.639 1.00 76.69 80 LEU A C 1
ATOM 626 O O . LEU A 1 80 ? 9.664 3.502 -24.887 1.00 76.69 80 LEU A O 1
ATOM 630 N N . SER A 1 81 ? 7.960 4.630 -25.792 1.00 73.38 81 SER A N 1
ATOM 631 C CA . SER A 1 81 ? 8.297 5.917 -25.179 1.00 73.38 81 SER A CA 1
ATOM 632 C C . SER A 1 81 ? 8.115 5.904 -23.662 1.00 73.38 81 SER A C 1
ATOM 634 O O . SER A 1 81 ? 8.951 6.454 -22.949 1.00 73.38 81 SER A O 1
ATOM 636 N N . ALA A 1 82 ? 7.066 5.255 -23.155 1.00 72.00 82 ALA A N 1
ATOM 637 C CA . ALA A 1 82 ? 6.798 5.128 -21.729 1.00 72.00 82 ALA A CA 1
ATOM 638 C C . ALA A 1 82 ? 7.797 4.170 -21.066 1.00 72.00 82 ALA A C 1
ATOM 640 O O . ALA A 1 82 ? 8.530 4.581 -20.168 1.00 72.00 82 ALA A O 1
ATOM 641 N N . ILE A 1 83 ? 7.904 2.933 -21.564 1.00 71.44 83 ILE A N 1
ATOM 642 C CA . ILE A 1 83 ? 8.746 1.883 -20.971 1.00 71.44 83 ILE A CA 1
ATOM 643 C C . ILE A 1 83 ? 10.230 2.217 -21.148 1.00 71.44 83 ILE A C 1
ATOM 645 O O . ILE A 1 83 ? 10.993 2.202 -20.179 1.00 71.44 83 ILE A O 1
ATOM 649 N N . GLN A 1 84 ? 10.672 2.564 -22.365 1.00 73.56 84 GLN A N 1
ATOM 650 C CA . GLN A 1 84 ? 12.078 2.926 -22.577 1.00 73.56 84 GLN A CA 1
ATOM 651 C C . GLN A 1 84 ? 12.408 4.280 -21.961 1.00 73.56 84 GLN A C 1
ATOM 653 O O . GLN A 1 84 ? 13.532 4.453 -21.497 1.00 73.56 84 GLN A O 1
ATOM 658 N N . GLY A 1 85 ? 11.461 5.221 -21.911 1.00 74.44 85 GLY A N 1
ATOM 659 C CA . GLY A 1 85 ? 11.637 6.493 -21.213 1.00 74.44 85 GLY A CA 1
ATOM 660 C C . GLY A 1 85 ? 11.860 6.292 -19.715 1.00 74.44 85 GLY A C 1
ATOM 661 O O . GLY A 1 85 ? 12.826 6.822 -19.165 1.00 74.44 85 GLY A O 1
ATOM 662 N N . ALA A 1 86 ? 11.039 5.463 -19.066 1.00 72.44 86 ALA A N 1
ATOM 663 C CA . ALA A 1 86 ? 11.183 5.118 -17.653 1.00 72.44 86 ALA A CA 1
ATOM 664 C C . ALA A 1 86 ? 12.493 4.361 -17.368 1.00 72.44 86 ALA A C 1
ATOM 666 O O . ALA A 1 86 ? 13.213 4.695 -16.415 1.00 72.44 86 ALA A O 1
ATOM 667 N N . TRP A 1 87 ? 12.860 3.405 -18.230 1.00 75.00 87 TRP A N 1
ATOM 668 C CA . TRP A 1 87 ? 14.137 2.690 -18.146 1.00 75.00 87 TRP A CA 1
ATOM 669 C C . TRP A 1 87 ? 15.339 3.618 -18.368 1.00 75.00 87 TRP A C 1
ATOM 671 O O . TRP A 1 87 ? 16.327 3.556 -17.635 1.00 75.00 87 TRP A O 1
ATOM 681 N N . ALA A 1 88 ? 15.275 4.513 -19.354 1.00 74.19 88 ALA A N 1
ATOM 682 C CA . ALA A 1 88 ? 16.331 5.483 -19.621 1.00 74.19 88 ALA A CA 1
ATOM 683 C C . ALA A 1 88 ? 16.500 6.440 -18.436 1.00 74.19 88 ALA A C 1
ATOM 685 O O . ALA A 1 88 ? 17.635 6.706 -18.029 1.00 74.19 88 ALA A O 1
ATOM 686 N N . ALA A 1 89 ? 15.381 6.887 -17.857 1.00 68.75 89 ALA A N 1
ATOM 687 C CA . ALA A 1 89 ? 15.358 7.805 -16.734 1.00 68.75 89 ALA A CA 1
ATOM 688 C C . ALA A 1 89 ? 15.897 7.177 -15.446 1.00 68.75 89 ALA A C 1
ATOM 690 O O . ALA A 1 89 ? 16.774 7.733 -14.785 1.00 68.75 89 ALA A O 1
ATOM 691 N N . THR A 1 90 ? 15.395 6.000 -15.080 1.00 68.12 90 THR A N 1
ATOM 692 C CA . THR A 1 90 ? 15.633 5.448 -13.739 1.00 68.12 90 THR A CA 1
ATOM 693 C C . THR A 1 90 ? 16.511 4.209 -13.715 1.00 68.12 90 THR A C 1
ATOM 695 O O . THR A 1 90 ? 17.042 3.857 -12.665 1.00 68.12 90 THR A O 1
ATOM 698 N N . GLY A 1 91 ? 16.718 3.566 -14.863 1.00 70.31 91 GLY A N 1
ATOM 699 C CA . GLY A 1 91 ? 17.437 2.300 -14.971 1.00 70.31 91 GLY A CA 1
ATOM 700 C C . GLY A 1 91 ? 16.687 1.103 -14.401 1.00 70.31 91 GLY A C 1
ATOM 701 O O . GLY A 1 91 ? 17.266 0.021 -14.328 1.00 70.31 91 GLY A O 1
ATOM 702 N N . SER A 1 92 ? 15.433 1.284 -13.990 1.00 72.81 92 SER A N 1
ATOM 703 C CA . SER A 1 92 ? 14.623 0.196 -13.469 1.00 72.81 92 SER A CA 1
ATOM 704 C C . SER A 1 92 ? 13.998 -0.613 -14.618 1.00 72.81 92 SER A C 1
ATOM 706 O O . SER A 1 92 ? 13.715 -0.048 -15.678 1.00 72.81 92 SER A O 1
ATOM 708 N N . PRO A 1 93 ? 13.806 -1.930 -14.435 1.00 66.38 93 PRO A N 1
ATOM 709 C CA . PRO A 1 93 ? 13.245 -2.799 -15.465 1.00 66.38 93 PRO A CA 1
ATOM 710 C C . PRO A 1 93 ? 11.735 -2.624 -15.671 1.00 66.38 93 PRO A C 1
ATOM 712 O O . PRO A 1 93 ? 11.248 -3.017 -16.725 1.00 66.38 93 PRO A O 1
ATOM 715 N N . TYR A 1 94 ? 11.004 -2.075 -14.692 1.00 71.00 94 TYR A N 1
ATOM 716 C CA . TYR A 1 94 ? 9.538 -2.059 -14.727 1.00 71.00 94 TYR A CA 1
ATOM 717 C C . TYR A 1 94 ? 8.938 -0.657 -14.881 1.00 71.00 94 TYR A C 1
ATOM 719 O O . TYR A 1 94 ? 8.006 -0.521 -15.662 1.00 71.00 94 TYR A O 1
ATOM 727 N N . ASP A 1 95 ? 9.455 0.367 -14.183 1.00 72.19 95 ASP A N 1
ATOM 728 C CA . ASP A 1 95 ? 8.978 1.764 -14.318 1.00 72.19 95 ASP A CA 1
ATOM 729 C C . ASP A 1 95 ? 9.901 2.799 -13.615 1.00 72.19 95 ASP A C 1
ATOM 731 O O . ASP A 1 95 ? 11.108 2.593 -13.503 1.00 72.19 95 ASP A O 1
ATOM 735 N N . PHE A 1 96 ? 9.403 3.931 -13.109 1.00 71.38 96 PHE A N 1
ATOM 736 C CA . PHE A 1 96 ? 10.202 4.935 -12.405 1.00 71.38 96 PHE A CA 1
ATOM 737 C C . PHE A 1 96 ? 10.735 4.416 -11.059 1.00 71.38 96 PHE A C 1
ATOM 739 O O . PHE A 1 96 ? 10.057 4.442 -10.032 1.00 71.38 96 PHE A O 1
ATOM 746 N N . ALA A 1 97 ? 12.004 3.991 -11.054 1.00 71.06 97 ALA A N 1
ATOM 747 C CA . ALA A 1 97 ? 12.715 3.439 -9.894 1.00 71.06 97 ALA A CA 1
ATOM 748 C C . ALA A 1 97 ? 12.057 2.173 -9.303 1.00 71.06 97 ALA A C 1
ATOM 750 O O . ALA A 1 97 ? 12.254 1.848 -8.130 1.00 71.06 97 ALA A O 1
ATOM 751 N N . GLN A 1 98 ? 11.295 1.439 -10.117 1.00 78.56 98 GLN A N 1
ATOM 752 C CA . GLN A 1 98 ? 10.572 0.238 -9.716 1.00 78.56 98 GLN A CA 1
ATOM 753 C C . GLN A 1 98 ? 11.360 -1.043 -10.038 1.00 78.56 98 GLN A C 1
ATOM 755 O O . GLN A 1 98 ? 11.422 -1.511 -11.169 1.00 78.56 98 GLN A O 1
ATOM 760 N N . HIS A 1 99 ? 11.943 -1.659 -9.010 1.00 79.06 99 HIS A N 1
ATOM 761 C CA . HIS A 1 99 ? 12.716 -2.906 -9.133 1.00 79.06 99 HIS A CA 1
ATOM 762 C C . HIS A 1 99 ? 11.933 -4.169 -8.733 1.00 79.06 99 HIS A C 1
ATOM 764 O O . HIS A 1 99 ? 12.473 -5.272 -8.783 1.00 79.06 99 HIS A O 1
ATOM 770 N N . VAL A 1 100 ? 10.672 -4.020 -8.320 1.00 84.50 100 VAL A N 1
ATOM 771 C CA . VAL A 1 100 ? 9.823 -5.102 -7.804 1.00 84.50 100 VAL A CA 1
ATOM 772 C C . VAL A 1 100 ? 8.355 -4.835 -8.143 1.00 84.50 100 VAL A C 1
ATOM 774 O O . VAL A 1 100 ? 7.966 -3.677 -8.302 1.00 84.50 100 VAL A O 1
ATOM 777 N N . GLY A 1 101 ? 7.545 -5.893 -8.253 1.00 81.69 101 GLY A N 1
ATOM 778 C CA . GLY A 1 101 ? 6.095 -5.774 -8.435 1.00 81.69 101 GLY A CA 1
ATOM 779 C C . GLY A 1 101 ? 5.659 -5.131 -9.754 1.00 81.69 101 GLY A C 1
ATOM 780 O O . GLY A 1 101 ? 4.582 -4.540 -9.824 1.00 81.69 101 GLY A O 1
ATOM 781 N N . GLY A 1 102 ? 6.500 -5.221 -10.787 1.00 81.62 102 GLY A N 1
ATOM 782 C CA . GLY A 1 102 ? 6.148 -4.788 -12.135 1.00 81.62 102 GLY A CA 1
ATOM 783 C C . GLY A 1 102 ? 4.941 -5.544 -12.684 1.00 81.62 102 GLY A C 1
ATOM 784 O O . GLY A 1 102 ? 4.639 -6.662 -12.248 1.00 81.62 102 GLY A O 1
ATOM 785 N N . LYS A 1 103 ? 4.248 -4.914 -13.633 1.00 78.69 103 LYS A N 1
ATOM 786 C CA . LYS A 1 103 ? 3.146 -5.542 -14.358 1.00 78.69 103 LYS A CA 1
ATOM 787 C C . LYS A 1 103 ? 3.605 -6.793 -15.113 1.00 78.69 103 LYS A C 1
ATOM 789 O O . LYS A 1 103 ? 4.758 -6.882 -15.527 1.00 78.69 103 LYS A O 1
ATOM 794 N N . ASP A 1 104 ? 2.708 -7.766 -15.284 1.00 75.56 104 ASP A N 1
ATOM 795 C CA . ASP A 1 104 ? 2.991 -8.949 -16.110 1.00 75.56 104 ASP A CA 1
ATOM 796 C C . ASP A 1 104 ? 3.264 -8.527 -17.558 1.00 75.56 104 ASP A C 1
ATOM 798 O O . ASP A 1 104 ? 2.582 -7.642 -18.068 1.00 75.56 104 ASP A O 1
ATOM 802 N N . ASP A 1 105 ? 4.236 -9.155 -18.228 1.00 71.06 105 ASP A N 1
ATOM 803 C CA . ASP A 1 105 ? 4.675 -8.752 -19.575 1.00 71.06 105 ASP A CA 1
ATOM 804 C C . ASP A 1 105 ? 3.514 -8.709 -20.583 1.00 71.06 105 ASP A C 1
ATOM 806 O O . ASP A 1 105 ? 3.481 -7.853 -21.459 1.00 71.06 105 ASP A O 1
ATOM 810 N N . GLU A 1 106 ? 2.507 -9.575 -20.418 1.00 67.12 106 GLU A N 1
ATOM 811 C CA . GLU A 1 106 ? 1.302 -9.600 -21.258 1.00 67.12 106 GLU A CA 1
ATOM 812 C C . GLU A 1 106 ? 0.406 -8.360 -21.104 1.00 67.12 106 GLU A C 1
ATOM 814 O O . GLU A 1 106 ? -0.408 -8.059 -21.983 1.00 67.12 106 GLU A O 1
ATOM 819 N N . ILE A 1 107 ? 0.486 -7.667 -19.969 1.00 67.19 107 ILE A N 1
ATOM 820 C CA . ILE A 1 107 ? -0.314 -6.477 -19.654 1.00 67.19 107 ILE A CA 1
ATOM 821 C C . ILE A 1 107 ? 0.533 -5.214 -19.512 1.00 67.19 107 ILE A C 1
ATOM 823 O O . ILE A 1 107 ? -0.038 -4.140 -19.329 1.00 67.19 107 ILE A O 1
ATOM 827 N N . ASN A 1 108 ? 1.861 -5.323 -19.593 1.00 62.81 108 ASN A N 1
ATOM 828 C CA . ASN A 1 108 ? 2.793 -4.204 -19.505 1.00 62.81 108 ASN A CA 1
ATOM 829 C C . ASN A 1 108 ? 2.856 -3.437 -20.838 1.00 62.81 108 ASN A C 1
ATOM 831 O O . ASN A 1 108 ? 3.901 -3.318 -21.472 1.00 62.81 108 ASN A O 1
ATOM 835 N N . HIS A 1 109 ? 1.685 -2.977 -21.272 1.00 61.84 109 HIS A N 1
ATOM 836 C CA . HIS A 1 109 ? 1.446 -2.220 -22.489 1.00 61.84 109 HIS A CA 1
ATOM 837 C C . HIS A 1 109 ? 0.516 -1.056 -22.151 1.00 61.84 109 HIS A C 1
ATOM 839 O O . HIS A 1 109 ? -0.527 -1.261 -21.522 1.00 61.84 109 HIS A O 1
ATOM 845 N N . THR A 1 110 ? 0.833 0.139 -22.643 1.00 59.03 110 THR A N 1
ATOM 846 C CA . THR A 1 110 ? 0.069 1.378 -22.430 1.00 59.03 110 THR A CA 1
ATOM 847 C C . THR A 1 110 ? -1.390 1.251 -22.858 1.00 59.03 110 THR A C 1
ATOM 849 O O . THR A 1 110 ? -2.279 1.868 -22.271 1.00 59.03 110 THR A O 1
ATOM 852 N N . TRP A 1 111 ? -1.683 0.369 -23.819 1.00 52.75 111 TRP A N 1
ATOM 853 C CA . TRP A 1 111 ? -3.046 0.096 -24.272 1.00 52.75 111 TRP A CA 1
ATOM 854 C C . TRP A 1 111 ? -3.871 -0.802 -23.327 1.00 52.75 111 TRP A C 1
ATOM 856 O O . TRP A 1 111 ? -5.073 -0.953 -23.545 1.00 52.75 111 TRP A O 1
ATOM 866 N N . ARG A 1 112 ? -3.276 -1.434 -22.299 1.00 51.16 112 ARG A N 1
ATOM 867 C CA . ARG A 1 112 ? -3.979 -2.319 -21.336 1.00 51.16 112 ARG A CA 1
ATOM 868 C C . ARG A 1 112 ? -4.280 -1.664 -19.983 1.00 51.16 112 ARG A C 1
ATOM 870 O O . ARG A 1 112 ? -4.670 -2.358 -19.047 1.00 51.16 112 ARG A O 1
ATOM 877 N N . GLY A 1 113 ? -4.204 -0.336 -19.903 1.00 50.75 113 GLY A N 1
ATOM 878 C CA . GLY A 1 113 ? -4.687 0.432 -18.755 1.00 50.75 113 GLY A CA 1
ATOM 879 C C . GLY A 1 113 ? -3.604 0.664 -17.711 1.00 50.75 113 GLY A C 1
ATOM 880 O O . GLY A 1 113 ? -3.537 -0.007 -16.676 1.00 50.75 113 GLY A O 1
ATOM 881 N N . ASP A 1 114 ? -2.753 1.647 -17.977 1.00 54.62 114 ASP A N 1
ATOM 882 C CA . ASP A 1 114 ? -1.752 2.124 -17.032 1.00 54.62 114 ASP A CA 1
ATOM 883 C C . ASP A 1 114 ? -2.394 3.052 -16.008 1.00 54.62 114 ASP A C 1
ATOM 885 O O . ASP A 1 114 ? -2.552 4.252 -16.211 1.00 54.62 114 ASP A O 1
ATOM 889 N N . THR A 1 115 ? -2.795 2.479 -14.875 1.00 57.94 115 THR A N 1
ATOM 890 C CA . THR A 1 115 ? -3.040 3.265 -13.670 1.00 57.94 115 THR A CA 1
ATOM 891 C C . THR A 1 115 ? -1.688 3.593 -13.053 1.00 57.94 115 THR A C 1
ATOM 893 O O . THR A 1 115 ? -1.099 2.757 -12.365 1.00 57.94 115 THR A O 1
ATOM 896 N N . PHE A 1 116 ? -1.188 4.793 -13.348 1.00 65.38 116 PHE A N 1
ATOM 897 C CA . PHE A 1 116 ? -0.019 5.345 -12.676 1.00 65.38 116 PHE A CA 1
ATOM 898 C C . PHE A 1 116 ? -0.339 5.596 -11.214 1.00 65.38 116 PHE A C 1
ATOM 900 O O . PHE A 1 116 ? -1.189 6.423 -10.880 1.00 65.38 116 PHE A O 1
ATOM 907 N N . ASP A 1 117 ? 0.389 4.911 -10.350 1.00 71.44 117 ASP A N 1
ATOM 908 C CA . ASP A 1 117 ? 0.286 5.118 -8.929 1.00 71.44 117 ASP A CA 1
ATOM 909 C C . ASP A 1 117 ? 1.146 6.304 -8.506 1.00 71.44 117 ASP A C 1
ATOM 911 O O . ASP A 1 117 ? 2.373 6.214 -8.394 1.00 71.44 117 ASP A O 1
ATOM 915 N N . LYS A 1 118 ? 0.495 7.448 -8.297 1.00 73.25 118 LYS A N 1
ATOM 916 C CA . LYS A 1 118 ? 1.173 8.695 -7.928 1.00 73.25 118 LYS A CA 1
ATOM 917 C C . LYS A 1 118 ? 1.614 8.694 -6.464 1.00 73.25 118 LYS A C 1
ATOM 919 O O . LYS A 1 118 ? 2.568 9.407 -6.122 1.00 73.25 118 LYS A O 1
ATOM 924 N N . ALA A 1 119 ? 0.992 7.865 -5.621 1.00 80.50 119 ALA A N 1
ATOM 925 C CA . ALA A 1 119 ? 1.403 7.638 -4.239 1.00 80.50 119 ALA A CA 1
ATOM 926 C C . ALA A 1 119 ? 2.706 6.821 -4.147 1.00 80.50 119 ALA A C 1
ATOM 928 O O . ALA A 1 119 ? 3.354 6.821 -3.095 1.00 80.50 119 ALA A O 1
ATOM 929 N N . TRP A 1 120 ? 3.192 6.245 -5.259 1.00 83.44 120 TRP A N 1
ATOM 930 C CA . TRP A 1 120 ? 4.495 5.574 -5.354 1.00 83.44 120 TRP A CA 1
ATOM 931 C C . TRP A 1 120 ? 5.639 6.371 -4.716 1.00 83.44 120 TRP A C 1
ATOM 933 O O . TRP A 1 120 ? 6.453 5.816 -3.973 1.00 83.44 120 TRP A O 1
ATOM 943 N N . LYS A 1 121 ? 5.666 7.697 -4.919 1.00 82.38 121 LYS A N 1
ATOM 944 C CA . LYS A 1 121 ? 6.695 8.584 -4.349 1.00 82.38 121 LYS A CA 1
ATOM 945 C C . LYS A 1 121 ? 6.733 8.557 -2.808 1.00 82.38 121 LYS A C 1
ATOM 947 O O . LYS A 1 121 ? 7.773 8.833 -2.217 1.00 82.38 121 LYS A O 1
ATOM 952 N N . ARG A 1 122 ? 5.631 8.226 -2.136 1.00 85.38 122 ARG A N 1
ATOM 953 C CA . ARG A 1 122 ? 5.573 8.142 -0.666 1.00 85.38 122 ARG A CA 1
ATOM 954 C C . ARG A 1 122 ? 6.159 6.833 -0.141 1.00 85.38 122 ARG A C 1
ATOM 956 O O . ARG A 1 122 ? 6.727 6.813 0.950 1.00 85.38 122 ARG A O 1
ATOM 963 N N . VAL A 1 123 ? 6.055 5.759 -0.925 1.00 88.44 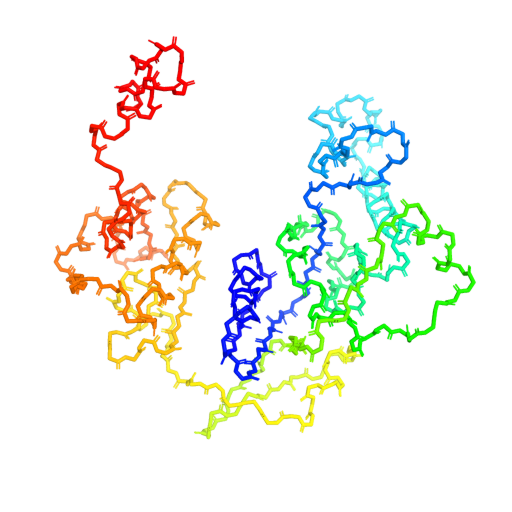123 VAL A N 1
ATOM 964 C CA . VAL A 1 123 ? 6.353 4.392 -0.475 1.00 88.44 123 VAL A CA 1
ATOM 965 C C . VAL A 1 123 ? 7.654 3.801 -1.009 1.00 88.44 123 VAL A C 1
ATOM 967 O O . VAL A 1 123 ? 8.207 2.908 -0.367 1.00 88.44 123 VAL A O 1
ATOM 970 N N . TYR A 1 124 ? 8.175 4.273 -2.148 1.00 85.69 124 TYR A N 1
ATOM 971 C CA . TYR A 1 124 ? 9.301 3.612 -2.825 1.00 85.69 124 TYR A CA 1
ATOM 972 C C . TYR A 1 124 ? 10.552 3.494 -1.936 1.00 85.69 124 TYR A C 1
ATOM 974 O O . TYR A 1 124 ? 11.251 2.483 -1.997 1.00 85.69 124 TYR A O 1
ATOM 982 N N . LYS A 1 125 ? 10.777 4.463 -1.034 1.00 86.75 125 LYS A N 1
ATOM 983 C CA . LYS A 1 125 ? 11.842 4.453 -0.011 1.00 86.75 125 LYS A CA 1
ATOM 984 C C . LYS A 1 125 ? 11.759 3.296 0.991 1.00 86.75 125 LYS A C 1
ATOM 986 O O . LYS A 1 125 ? 12.773 2.866 1.524 1.00 86.75 125 LYS A O 1
ATOM 991 N N . TYR A 1 126 ? 10.565 2.752 1.216 1.00 90.50 126 TYR A N 1
ATOM 992 C CA . TYR A 1 126 ? 10.343 1.594 2.084 1.00 90.50 126 TYR A CA 1
ATOM 993 C C . TYR A 1 126 ? 10.310 0.268 1.305 1.00 90.50 126 TYR A C 1
ATOM 995 O O . TYR A 1 126 ? 10.453 -0.797 1.900 1.00 90.50 126 TYR A O 1
ATOM 1003 N N . ILE A 1 127 ? 10.092 0.303 -0.012 1.00 90.12 127 ILE A N 1
ATOM 1004 C CA . ILE A 1 127 ? 9.908 -0.899 -0.842 1.00 90.12 127 ILE A CA 1
ATOM 1005 C C . ILE A 1 127 ? 11.207 -1.310 -1.531 1.00 90.12 127 ILE A C 1
ATOM 1007 O O . ILE A 1 127 ? 11.562 -2.483 -1.520 1.00 90.12 127 ILE A O 1
ATOM 1011 N N . ILE A 1 128 ? 11.901 -0.360 -2.156 1.00 86.62 128 ILE A N 1
ATOM 1012 C CA . ILE A 1 128 ? 12.995 -0.629 -3.095 1.00 86.62 128 ILE A CA 1
ATOM 1013 C C . ILE A 1 128 ? 14.331 -1.024 -2.450 1.00 86.62 128 ILE A C 1
ATOM 1015 O O . ILE A 1 128 ? 14.988 -1.886 -3.043 1.00 86.62 128 ILE A O 1
ATOM 1019 N N . PRO A 1 129 ? 14.772 -0.476 -1.294 1.00 86.25 129 PRO A N 1
ATOM 1020 C CA . PRO A 1 129 ? 16.132 -0.729 -0.805 1.00 86.25 129 PRO A CA 1
ATOM 1021 C C . PRO A 1 129 ? 16.525 -2.216 -0.723 1.00 86.25 129 PRO A C 1
ATOM 1023 O O . PRO A 1 129 ? 17.631 -2.547 -1.143 1.00 86.25 129 PRO A O 1
ATOM 1026 N N . PRO A 1 130 ? 15.642 -3.150 -0.307 1.00 85.56 130 PRO A N 1
ATOM 1027 C CA . PRO A 1 130 ? 15.989 -4.569 -0.262 1.00 85.56 130 PRO A CA 1
ATOM 1028 C C . PRO A 1 130 ? 16.115 -5.287 -1.614 1.00 85.56 130 PRO A C 1
ATOM 1030 O O . PRO A 1 130 ? 16.581 -6.426 -1.631 1.00 85.56 130 PRO A O 1
ATOM 1033 N N . TYR A 1 131 ? 15.662 -4.679 -2.714 1.00 84.19 131 TYR A N 1
ATOM 1034 C CA . TYR A 1 131 ? 15.682 -5.263 -4.065 1.00 84.19 131 TYR A CA 1
ATOM 1035 C C . TYR A 1 131 ? 16.717 -4.612 -4.987 1.00 84.19 131 TYR A C 1
ATOM 1037 O O . TYR A 1 131 ? 16.958 -5.106 -6.088 1.00 84.19 131 TYR A O 1
ATOM 1045 N N . ARG A 1 132 ? 17.327 -3.503 -4.561 1.00 77.25 132 ARG A N 1
ATOM 1046 C CA . ARG A 1 132 ? 18.345 -2.795 -5.336 1.00 77.25 132 ARG A CA 1
ATOM 1047 C C . ARG A 1 132 ? 19.742 -3.291 -4.966 1.00 77.25 132 ARG A C 1
ATOM 1049 O O . ARG A 1 132 ? 20.024 -3.579 -3.806 1.00 77.25 132 ARG A O 1
ATOM 1056 N N . ALA A 1 133 ? 20.642 -3.342 -5.946 1.00 70.44 133 ALA A N 1
ATOM 1057 C CA . ALA A 1 133 ? 22.054 -3.572 -5.667 1.00 70.44 133 ALA A CA 1
ATOM 1058 C C . ALA A 1 133 ? 22.627 -2.405 -4.828 1.00 70.44 133 ALA A C 1
ATOM 1060 O O . ALA A 1 133 ? 22.367 -1.241 -5.146 1.00 70.44 133 ALA A O 1
ATOM 1061 N N . PRO A 1 134 ? 23.426 -2.678 -3.780 1.00 65.88 134 PRO A N 1
ATOM 1062 C CA . PRO A 1 134 ? 23.960 -1.636 -2.899 1.00 65.88 134 PRO A CA 1
ATOM 1063 C C . PRO A 1 134 ? 24.937 -0.684 -3.609 1.00 65.88 134 PRO A C 1
ATOM 1065 O O . PRO A 1 134 ? 25.084 0.467 -3.200 1.00 65.88 134 PRO A O 1
ATOM 1068 N N . ASN A 1 135 ? 25.569 -1.129 -4.701 1.00 66.44 135 ASN A N 1
ATOM 1069 C CA . ASN A 1 135 ? 26.521 -0.334 -5.470 1.00 66.44 135 ASN A CA 1
ATOM 1070 C C . ASN A 1 135 ? 25.954 0.021 -6.856 1.00 66.44 135 ASN A C 1
ATOM 1072 O O . ASN A 1 135 ? 25.544 -0.888 -7.574 1.00 66.44 135 ASN A O 1
ATOM 1076 N N . PRO A 1 136 ? 25.961 1.307 -7.267 1.00 65.56 136 PRO A N 1
ATOM 1077 C CA . PRO A 1 136 ? 25.615 1.684 -8.633 1.00 65.56 136 PRO A CA 1
ATOM 1078 C C . PRO A 1 136 ? 26.584 1.099 -9.645 1.00 65.56 136 PRO A C 1
ATOM 1080 O O . PRO A 1 136 ? 27.786 1.388 -9.590 1.00 65.56 136 PRO A O 1
ATOM 1083 N N . ASP A 1 137 ? 26.036 0.436 -10.655 1.00 70.12 137 ASP A N 1
ATOM 1084 C CA . ASP A 1 137 ? 26.762 0.185 -11.890 1.00 70.12 137 ASP A CA 1
ATOM 1085 C C . ASP A 1 137 ? 27.158 1.503 -12.571 1.00 70.12 137 ASP A C 1
ATOM 1087 O O . ASP A 1 137 ? 26.566 2.570 -12.360 1.00 70.12 137 ASP A O 1
ATOM 1091 N N . TRP A 1 138 ? 28.177 1.440 -13.428 1.00 68.69 138 TRP A N 1
ATOM 1092 C CA . TRP A 1 138 ? 28.695 2.598 -14.163 1.00 68.69 138 TRP A CA 1
ATOM 1093 C C . TRP A 1 138 ? 27.598 3.342 -14.950 1.00 68.69 138 TRP A C 1
ATOM 1095 O O . TRP A 1 138 ? 27.655 4.568 -15.044 1.00 68.69 138 TRP A O 1
ATOM 1105 N N . GLY A 1 139 ? 26.572 2.627 -15.433 1.00 69.75 139 GLY A N 1
ATOM 1106 C CA . GLY A 1 139 ? 25.410 3.189 -16.129 1.00 69.75 139 GLY A CA 1
ATOM 1107 C C . GLY A 1 139 ? 24.384 3.880 -15.220 1.00 69.75 139 GLY A C 1
ATOM 1108 O O . GLY A 1 139 ? 23.666 4.769 -15.674 1.00 69.75 139 GLY A O 1
ATOM 1109 N N . GLU A 1 140 ? 24.332 3.556 -13.923 1.00 69.44 140 GLU A N 1
ATOM 1110 C CA . GLU A 1 140 ? 23.462 4.270 -12.979 1.00 69.44 140 GLU A CA 1
ATOM 1111 C C . GLU A 1 140 ? 24.010 5.656 -12.624 1.00 69.44 140 GLU A C 1
ATOM 1113 O O . GLU A 1 140 ? 23.243 6.576 -12.355 1.00 69.44 140 GLU A O 1
ATOM 1118 N N . ARG A 1 141 ? 25.335 5.836 -12.616 1.00 69.06 141 ARG A N 1
ATOM 1119 C CA . ARG A 1 141 ? 25.975 7.106 -12.232 1.00 69.06 141 ARG A CA 1
ATOM 1120 C C . ARG A 1 141 ? 25.505 8.318 -13.054 1.00 69.06 141 ARG A C 1
ATOM 1122 O O . ARG A 1 141 ? 25.182 9.330 -12.431 1.00 69.06 141 ARG A O 1
ATOM 1129 N N . PRO A 1 142 ? 25.451 8.273 -14.403 1.00 70.12 142 PRO A N 1
ATOM 1130 C CA . PRO A 1 142 ? 24.905 9.381 -15.183 1.00 70.12 142 PRO A CA 1
ATOM 1131 C C . PRO A 1 142 ? 23.404 9.567 -14.937 1.00 70.12 142 PRO A C 1
ATOM 1133 O O . PRO A 1 142 ? 22.966 10.702 -14.763 1.00 70.12 142 PRO A O 1
ATOM 1136 N N . ARG A 1 143 ? 22.631 8.477 -14.816 1.00 70.69 143 ARG A N 1
ATOM 1137 C CA . ARG A 1 143 ? 21.191 8.542 -14.508 1.00 70.69 143 ARG A CA 1
ATOM 1138 C C . ARG A 1 143 ? 20.927 9.245 -13.182 1.00 70.69 143 ARG A C 1
ATOM 1140 O O . ARG A 1 143 ? 20.088 10.128 -13.141 1.00 70.69 143 ARG A O 1
ATOM 1147 N N . ARG A 1 144 ? 21.713 8.955 -12.141 1.00 65.56 144 ARG A N 1
ATOM 1148 C CA . ARG A 1 144 ? 21.640 9.609 -10.819 1.00 65.56 144 ARG A CA 1
ATOM 1149 C C . ARG A 1 144 ? 21.864 11.122 -10.858 1.00 65.56 144 ARG A C 1
ATOM 1151 O O . ARG A 1 144 ? 21.374 11.821 -9.980 1.00 65.56 144 ARG A O 1
ATOM 1158 N N . LYS A 1 145 ? 22.625 11.633 -11.833 1.00 63.41 145 LYS A N 1
ATOM 1159 C CA . LYS A 1 145 ? 22.844 13.081 -11.989 1.00 63.41 145 LYS A CA 1
ATOM 1160 C C . LYS A 1 145 ? 21.667 13.781 -12.662 1.00 63.41 145 LYS A C 1
ATOM 1162 O O . LYS A 1 145 ? 21.424 14.946 -12.367 1.00 63.41 145 LYS A O 1
ATOM 1167 N N . VAL A 1 146 ? 20.982 13.092 -13.574 1.00 61.28 146 VAL A N 1
ATOM 1168 C CA . VAL A 1 146 ? 19.882 13.658 -14.370 1.00 61.28 146 VAL A CA 1
ATOM 1169 C C . VAL A 1 146 ? 18.538 13.438 -13.678 1.00 61.28 146 VAL A C 1
ATOM 1171 O O . VAL A 1 146 ? 17.740 14.360 -13.577 1.00 61.28 146 VAL A O 1
ATOM 1174 N N . PHE A 1 147 ? 18.316 12.244 -13.137 1.00 60.00 147 PHE A N 1
ATOM 1175 C CA . PHE A 1 147 ? 17.087 11.825 -12.480 1.00 60.00 147 PHE A CA 1
ATOM 1176 C C . PHE A 1 147 ? 17.356 11.536 -11.004 1.00 60.00 147 PHE A C 1
ATOM 1178 O O . PHE A 1 147 ? 18.320 10.845 -10.656 1.00 60.00 147 PHE A O 1
ATOM 1185 N N . ASP A 1 148 ? 16.485 12.053 -10.133 1.00 58.03 148 ASP A N 1
ATOM 1186 C CA . ASP A 1 148 ? 16.548 11.826 -8.687 1.00 58.03 148 ASP A CA 1
ATOM 1187 C C . ASP A 1 148 ? 16.158 10.384 -8.348 1.00 58.03 148 ASP A C 1
ATOM 1189 O O . ASP A 1 148 ? 15.044 10.074 -7.939 1.00 58.03 148 ASP A O 1
ATOM 1193 N N . THR A 1 149 ? 17.082 9.471 -8.615 1.00 59.53 149 THR A N 1
ATOM 1194 C CA . THR A 1 149 ? 16.925 8.033 -8.385 1.00 59.53 149 THR A CA 1
ATOM 1195 C C . THR A 1 149 ? 17.428 7.631 -7.001 1.00 59.53 149 THR A C 1
ATOM 1197 O O . THR A 1 149 ? 17.647 6.441 -6.750 1.00 59.53 149 THR A O 1
ATOM 1200 N N . PHE A 1 150 ? 17.660 8.597 -6.100 1.00 56.84 150 PHE A N 1
ATOM 1201 C CA . PHE A 1 150 ? 18.021 8.287 -4.726 1.00 56.84 150 PHE A CA 1
ATOM 1202 C C . PHE A 1 150 ? 16.789 7.730 -4.013 1.00 56.84 150 PHE A C 1
ATOM 1204 O O . PHE A 1 150 ? 15.772 8.397 -3.822 1.00 56.84 150 PHE A O 1
ATOM 1211 N N . VAL A 1 151 ? 16.885 6.454 -3.664 1.00 64.00 151 VAL A N 1
ATOM 1212 C CA . VAL A 1 151 ? 15.966 5.824 -2.731 1.00 64.00 151 VAL A CA 1
ATOM 1213 C C . VAL A 1 151 ? 16.642 5.953 -1.381 1.00 64.00 151 VAL A C 1
ATOM 1215 O O . VAL A 1 151 ? 17.629 5.265 -1.127 1.00 64.00 151 VAL A O 1
ATOM 1218 N N . GLU A 1 152 ? 16.168 6.885 -0.559 1.00 70.38 152 GLU A N 1
ATOM 1219 C CA . GLU A 1 152 ? 16.602 6.964 0.832 1.00 70.38 152 GLU A CA 1
ATOM 1220 C C . GLU A 1 152 ? 16.258 5.640 1.515 1.00 70.38 152 GLU A C 1
ATOM 1222 O O . GLU A 1 152 ? 15.114 5.190 1.451 1.00 70.38 152 GLU A O 1
ATOM 1227 N N . ASP A 1 153 ? 17.241 4.996 2.140 1.00 78.00 153 ASP A N 1
ATOM 1228 C CA . ASP A 1 153 ? 16.952 3.836 2.972 1.00 78.00 153 ASP A CA 1
ATOM 1229 C C . ASP A 1 153 ? 16.360 4.329 4.292 1.00 78.00 153 ASP A C 1
ATOM 1231 O O . ASP A 1 153 ? 17.044 4.923 5.127 1.00 78.00 153 ASP A O 1
ATOM 1235 N N . ALA A 1 154 ? 15.060 4.105 4.463 1.00 80.06 154 ALA A N 1
ATOM 1236 C CA . ALA A 1 154 ? 14.346 4.495 5.667 1.00 80.06 154 ALA A CA 1
ATOM 1237 C C . ALA A 1 154 ? 14.605 3.551 6.860 1.00 80.06 154 ALA A C 1
ATOM 1239 O O . ALA A 1 154 ? 14.061 3.777 7.941 1.00 80.06 154 ALA A O 1
ATOM 1240 N N . GLY A 1 155 ? 15.355 2.454 6.676 1.00 84.12 155 GLY A N 1
ATOM 1241 C CA . GLY A 1 155 ? 15.655 1.453 7.709 1.00 84.12 155 GLY A CA 1
ATOM 1242 C C . GLY A 1 155 ? 14.464 0.577 8.125 1.00 84.12 155 GLY A C 1
ATOM 1243 O O . GLY A 1 155 ? 14.625 -0.382 8.881 1.00 84.12 155 GLY A O 1
ATOM 1244 N N . ARG A 1 156 ? 13.262 0.871 7.617 1.00 90.50 156 ARG A N 1
ATOM 1245 C CA . ARG A 1 156 ? 12.048 0.057 7.741 1.00 90.50 156 ARG A CA 1
ATOM 1246 C C . ARG A 1 156 ? 11.537 -0.272 6.347 1.00 90.50 156 ARG A C 1
ATOM 1248 O O . ARG A 1 156 ? 11.591 0.571 5.457 1.00 90.50 156 ARG A O 1
ATOM 1255 N N . TYR A 1 157 ? 10.989 -1.473 6.180 1.00 92.75 157 TYR A N 1
ATOM 1256 C CA . TYR A 1 157 ? 10.601 -1.969 4.863 1.00 92.75 157 TYR A CA 1
ATOM 1257 C C . TYR A 1 157 ? 9.141 -2.396 4.795 1.00 92.75 157 TYR A C 1
ATOM 1259 O O . TYR A 1 157 ? 8.616 -2.983 5.743 1.00 92.75 157 TYR A O 1
ATOM 1267 N N . ILE A 1 158 ? 8.525 -2.147 3.641 1.00 93.62 158 ILE A N 1
ATOM 1268 C CA . ILE A 1 158 ? 7.267 -2.777 3.244 1.00 93.62 158 ILE A CA 1
ATOM 1269 C C . ILE A 1 158 ? 7.634 -4.071 2.520 1.00 93.62 158 ILE A C 1
ATOM 1271 O O . ILE A 1 158 ? 8.315 -4.049 1.492 1.00 93.62 158 ILE A O 1
ATOM 1275 N N . ASP A 1 159 ? 7.190 -5.209 3.047 1.00 93.25 159 ASP A N 1
ATOM 1276 C CA . ASP A 1 159 ? 7.334 -6.474 2.334 1.00 93.25 159 ASP A CA 1
ATOM 1277 C C . ASP A 1 159 ? 6.326 -6.518 1.181 1.00 93.25 159 ASP A C 1
ATOM 1279 O O . ASP A 1 159 ? 5.118 -6.414 1.393 1.00 93.25 159 ASP A O 1
ATOM 1283 N N . ILE A 1 160 ? 6.824 -6.705 -0.037 1.00 93.19 160 ILE A N 1
ATOM 1284 C CA . ILE A 1 160 ? 5.986 -6.977 -1.206 1.00 93.19 160 ILE A CA 1
ATOM 1285 C C . ILE A 1 160 ? 5.765 -8.484 -1.312 1.00 93.19 160 ILE A C 1
ATOM 1287 O O . ILE A 1 160 ? 6.694 -9.263 -1.085 1.00 93.19 160 ILE A O 1
ATOM 1291 N N . GLY A 1 161 ? 4.550 -8.894 -1.666 1.00 91.69 161 GLY A N 1
ATOM 1292 C CA . GLY A 1 161 ? 4.236 -10.282 -1.987 1.00 91.69 161 GLY A CA 1
ATOM 1293 C C . GLY A 1 161 ? 3.216 -10.400 -3.118 1.00 91.69 161 GLY A C 1
ATOM 1294 O O . GLY A 1 161 ? 2.456 -9.460 -3.362 1.00 91.69 161 GLY A O 1
ATOM 1295 N N . PRO A 1 162 ? 3.148 -11.557 -3.793 1.00 92.31 162 PRO A N 1
ATOM 1296 C CA . PRO A 1 162 ? 2.034 -11.838 -4.687 1.00 92.31 162 PRO A CA 1
ATOM 1297 C C . PRO A 1 162 ? 0.724 -11.898 -3.890 1.00 92.31 162 PRO A C 1
ATOM 1299 O O . PRO A 1 162 ? 0.718 -12.017 -2.662 1.00 92.31 162 PRO A O 1
ATOM 1302 N N . PHE A 1 163 ? -0.408 -11.831 -4.579 1.00 91.31 163 PHE A N 1
ATOM 1303 C CA . PHE A 1 163 ? -1.703 -12.019 -3.939 1.00 91.31 163 PHE A CA 1
ATOM 1304 C C . PHE A 1 163 ? -1.777 -13.430 -3.318 1.00 91.31 163 PHE A C 1
ATOM 1306 O O . PHE A 1 163 ? -1.402 -14.401 -3.984 1.00 91.31 163 PHE A O 1
ATOM 1313 N N . PRO A 1 164 ? -2.222 -13.577 -2.056 1.00 91.75 164 PRO A N 1
ATOM 1314 C CA . PRO A 1 164 ? -2.293 -14.882 -1.410 1.00 91.75 164 PRO A CA 1
ATOM 1315 C C . PRO A 1 164 ? -3.273 -15.797 -2.150 1.00 91.75 164 PRO A C 1
ATOM 1317 O O . PRO A 1 164 ? -4.368 -15.387 -2.531 1.00 91.75 164 PRO A O 1
ATOM 1320 N N . SER A 1 165 ? -2.875 -17.051 -2.349 1.00 91.12 165 SER A N 1
ATOM 1321 C CA . SER A 1 165 ? -3.715 -18.072 -2.985 1.00 91.12 165 SER A CA 1
ATOM 1322 C C . SER A 1 165 ? -4.885 -18.477 -2.088 1.00 91.12 165 SER A C 1
ATOM 1324 O O . SER A 1 165 ? -6.003 -18.658 -2.560 1.00 91.12 165 SER A O 1
ATOM 1326 N N . HIS A 1 166 ? -4.613 -18.599 -0.791 1.00 90.31 166 HIS A N 1
ATOM 1327 C CA . HIS A 1 166 ? -5.569 -18.891 0.262 1.00 90.31 166 HIS A CA 1
ATOM 1328 C C . HIS A 1 166 ? -4.960 -18.512 1.616 1.00 90.31 166 HIS A C 1
ATOM 1330 O O . HIS A 1 166 ? -3.754 -18.263 1.731 1.00 90.31 166 HIS A O 1
ATOM 1336 N N . PHE A 1 167 ? -5.807 -18.500 2.637 1.00 90.12 167 PHE A N 1
ATOM 1337 C CA . PHE A 1 167 ? -5.394 -18.483 4.031 1.00 90.12 167 PHE A CA 1
ATOM 1338 C C . PHE A 1 167 ? -5.708 -19.852 4.630 1.00 90.12 167 PHE A C 1
ATOM 1340 O O . PHE A 1 167 ? -6.748 -20.434 4.311 1.00 90.12 167 PHE A O 1
ATOM 1347 N N . ASP A 1 168 ? -4.804 -20.400 5.438 1.00 89.19 168 ASP A N 1
ATOM 1348 C CA . ASP A 1 168 ? -5.081 -21.657 6.132 1.00 89.19 168 ASP A CA 1
ATOM 1349 C C . ASP A 1 168 ? -6.005 -21.458 7.344 1.00 89.19 168 ASP A C 1
ATOM 1351 O O . ASP A 1 168 ? -6.430 -20.348 7.667 1.00 89.19 168 ASP A O 1
ATOM 1355 N N . ARG A 1 169 ? -6.336 -22.563 8.021 1.00 86.75 169 ARG A N 1
ATOM 1356 C CA . ARG A 1 169 ? -7.210 -22.554 9.206 1.00 86.75 169 ARG A CA 1
ATOM 1357 C C . ARG A 1 169 ? -6.609 -21.802 10.394 1.00 86.75 169 ARG A C 1
ATOM 1359 O O . ARG A 1 169 ? -7.363 -21.335 11.239 1.00 86.75 169 ARG A O 1
ATOM 1366 N N . ASP A 1 170 ? -5.285 -21.684 10.452 1.00 87.31 170 ASP A N 1
ATOM 1367 C CA . ASP A 1 170 ? -4.577 -20.940 11.495 1.00 87.31 170 ASP A CA 1
ATOM 1368 C C . ASP A 1 170 ? -4.454 -19.452 11.156 1.00 87.31 170 ASP A C 1
ATOM 1370 O O . ASP A 1 170 ? -3.939 -18.666 11.958 1.00 87.31 170 ASP A O 1
ATOM 1374 N N . GLY A 1 171 ? -4.931 -19.067 9.976 1.00 86.88 171 GLY A N 1
ATOM 1375 C CA . GLY A 1 171 ? -4.931 -17.718 9.469 1.00 86.88 171 GLY A CA 1
ATOM 1376 C C . GLY A 1 171 ? -3.630 -17.289 8.794 1.00 86.88 171 GLY A C 1
ATOM 1377 O O . GLY A 1 171 ? -3.371 -16.099 8.642 1.00 86.88 171 GLY A O 1
ATOM 1378 N N . VAL A 1 172 ? -2.769 -18.224 8.407 1.00 91.00 172 VAL A N 1
ATOM 1379 C CA . VAL A 1 172 ? -1.525 -17.912 7.701 1.00 91.00 172 VAL A CA 1
ATOM 1380 C C . VAL A 1 172 ? -1.805 -17.754 6.209 1.00 91.00 172 VAL A C 1
ATOM 1382 O O . VAL A 1 172 ? -2.483 -18.569 5.586 1.00 91.00 172 VAL A O 1
ATOM 1385 N N . ALA A 1 173 ? -1.266 -16.689 5.622 1.00 92.06 173 ALA A N 1
ATOM 1386 C CA . ALA A 1 173 ? -1.343 -16.396 4.200 1.00 92.06 173 ALA A CA 1
ATOM 1387 C C . ALA A 1 173 ? -0.375 -17.277 3.395 1.00 92.06 173 ALA A C 1
ATOM 1389 O O . ALA A 1 173 ? 0.837 -17.243 3.624 1.00 92.06 173 ALA A O 1
ATOM 1390 N N . HIS A 1 174 ? -0.898 -18.006 2.406 1.00 92.12 174 HIS A N 1
ATOM 1391 C CA . HIS A 1 174 ? -0.110 -18.863 1.515 1.00 92.12 174 HIS A CA 1
ATOM 1392 C C . HIS A 1 174 ? 0.058 -18.224 0.138 1.00 92.12 174 HIS A C 1
ATOM 1394 O O . HIS A 1 174 ? -0.903 -18.037 -0.615 1.00 92.12 174 HIS A O 1
ATOM 1400 N N . PHE A 1 175 ? 1.301 -17.913 -0.218 1.00 91.88 175 PHE A N 1
ATOM 1401 C CA . PHE A 1 175 ? 1.658 -17.232 -1.462 1.00 91.88 175 PHE A CA 1
ATOM 1402 C C . PHE A 1 175 ? 2.023 -18.232 -2.562 1.00 91.88 175 PHE A C 1
ATOM 1404 O O . PHE A 1 175 ? 2.871 -19.102 -2.358 1.00 91.88 175 PHE A O 1
ATOM 1411 N N . ALA A 1 176 ? 1.422 -18.085 -3.744 1.00 87.62 176 ALA A N 1
ATOM 1412 C CA . ALA A 1 176 ? 1.823 -18.849 -4.921 1.00 87.62 176 ALA A CA 1
ATOM 1413 C C . ALA A 1 176 ? 3.109 -18.261 -5.523 1.00 87.62 176 ALA A C 1
ATOM 1415 O O . ALA A 1 176 ? 3.246 -17.043 -5.648 1.00 87.62 176 ALA A O 1
ATOM 1416 N N . GLY A 1 177 ? 4.054 -19.125 -5.897 1.00 85.56 177 GLY A N 1
ATOM 1417 C CA . GLY A 1 177 ? 5.300 -18.698 -6.522 1.00 85.56 177 GLY A CA 1
ATOM 1418 C C . GLY A 1 177 ? 5.076 -18.178 -7.936 1.00 85.56 177 GLY A C 1
ATOM 1419 O O . GLY A 1 177 ? 4.703 -18.943 -8.816 1.00 85.56 177 GLY A O 1
ATOM 1420 N N . ASN A 1 178 ? 5.353 -16.894 -8.159 1.00 83.00 178 ASN A N 1
ATOM 1421 C CA . ASN A 1 178 ? 5.259 -16.232 -9.467 1.00 83.00 178 ASN A CA 1
ATOM 1422 C C . ASN A 1 178 ? 6.627 -16.078 -10.169 1.00 83.00 178 ASN A C 1
ATOM 1424 O O . ASN A 1 178 ? 6.729 -15.394 -11.180 1.00 83.00 178 ASN A O 1
ATOM 1428 N N . GLY A 1 179 ? 7.698 -16.658 -9.612 1.00 83.25 179 GLY A N 1
ATOM 1429 C CA . GLY A 1 179 ? 9.061 -16.538 -10.147 1.00 83.25 179 GLY A CA 1
ATOM 1430 C C . GLY A 1 179 ? 9.730 -15.172 -9.933 1.00 83.25 179 GLY A C 1
ATOM 1431 O O . GLY A 1 179 ? 10.882 -15.000 -10.321 1.00 83.25 179 GLY A O 1
ATOM 1432 N N . ARG A 1 180 ? 9.058 -14.215 -9.283 1.00 85.00 180 ARG A N 1
ATOM 1433 C CA . ARG A 1 180 ? 9.552 -12.846 -9.092 1.00 85.00 180 ARG A CA 1
ATOM 1434 C C . ARG A 1 180 ? 10.333 -12.657 -7.781 1.00 85.00 180 ARG A C 1
ATOM 1436 O O . ARG A 1 180 ? 10.166 -13.450 -6.844 1.00 85.00 180 ARG A O 1
ATOM 1443 N N . PRO A 1 181 ? 11.193 -11.621 -7.678 1.00 87.00 181 PRO A N 1
ATOM 1444 C CA . PRO A 1 181 ? 12.011 -11.380 -6.487 1.00 87.00 181 PRO A CA 1
ATOM 1445 C C . PRO A 1 181 ? 11.199 -11.177 -5.200 1.00 87.00 181 PRO A C 1
ATOM 1447 O O . PRO A 1 181 ? 11.641 -11.621 -4.137 1.00 87.00 181 PRO A O 1
ATOM 1450 N N . GLU A 1 182 ? 10.005 -10.579 -5.266 1.00 89.25 182 GLU A N 1
ATOM 1451 C CA . GLU A 1 182 ? 9.138 -10.411 -4.093 1.00 89.25 182 GLU A CA 1
ATOM 1452 C C . GLU A 1 182 ? 8.750 -11.749 -3.454 1.00 89.25 182 GLU A C 1
ATOM 1454 O O . GLU A 1 182 ? 8.831 -11.913 -2.232 1.00 89.25 182 GLU A O 1
ATOM 1459 N N . TYR A 1 183 ? 8.426 -12.757 -4.272 1.00 89.56 183 TYR A N 1
ATOM 1460 C CA . TYR A 1 183 ? 8.076 -14.078 -3.768 1.00 89.56 183 TYR A CA 1
ATOM 1461 C C . TYR A 1 183 ? 9.263 -14.731 -3.052 1.00 89.56 183 TYR A C 1
ATOM 1463 O O . TYR A 1 183 ? 9.106 -15.316 -1.981 1.00 89.56 183 TYR A O 1
ATOM 1471 N N . GLN A 1 184 ? 10.477 -14.578 -3.589 1.00 87.75 184 GLN A N 1
ATOM 1472 C CA . GLN A 1 184 ? 11.680 -15.153 -2.980 1.00 87.75 184 GLN A CA 1
ATOM 1473 C C . GLN A 1 184 ? 11.975 -14.578 -1.590 1.00 87.75 184 GLN A C 1
ATOM 1475 O O . GLN A 1 184 ? 12.513 -15.288 -0.739 1.00 87.75 184 GLN A O 1
ATOM 1480 N N . ARG A 1 185 ? 11.601 -13.320 -1.337 1.00 87.69 185 ARG A N 1
ATOM 1481 C CA . ARG A 1 185 ? 11.780 -12.671 -0.033 1.00 87.69 185 ARG A CA 1
ATOM 1482 C C . ARG A 1 185 ? 10.711 -13.083 0.981 1.00 87.69 185 ARG A C 1
ATOM 1484 O O . ARG A 1 185 ? 11.008 -13.185 2.175 1.00 87.69 185 ARG A O 1
ATOM 1491 N N . ILE A 1 186 ? 9.480 -13.306 0.519 1.00 90.06 186 ILE A N 1
ATOM 1492 C CA . ILE A 1 186 ? 8.327 -13.566 1.388 1.00 90.06 186 ILE A CA 1
ATOM 1493 C C . ILE A 1 186 ? 8.091 -15.058 1.664 1.00 90.06 186 ILE A C 1
ATOM 1495 O O . ILE A 1 186 ? 7.568 -15.385 2.723 1.00 90.06 186 ILE A O 1
ATOM 1499 N N . LYS A 1 187 ? 8.533 -15.971 0.783 1.00 87.00 187 LYS A N 1
ATOM 1500 C CA . LYS A 1 187 ? 8.241 -17.424 0.842 1.00 87.00 187 LYS A CA 1
ATOM 1501 C C . LYS A 1 187 ? 8.593 -18.128 2.159 1.00 87.00 187 LYS A C 1
ATOM 1503 O O . LYS A 1 187 ? 7.991 -19.142 2.481 1.00 87.00 187 LYS A O 1
ATOM 1508 N N . HIS A 1 188 ? 9.574 -17.624 2.909 1.00 85.69 188 HIS A N 1
ATOM 1509 C CA . HIS A 1 188 ? 10.006 -18.206 4.189 1.00 85.69 188 HIS A CA 1
ATOM 1510 C C . HIS A 1 188 ? 9.438 -17.467 5.407 1.00 85.69 188 HIS A C 1
ATOM 1512 O O . HIS A 1 188 ? 9.786 -17.784 6.542 1.00 85.69 188 HIS A O 1
ATOM 1518 N N . ARG A 1 189 ? 8.601 -16.447 5.191 1.00 88.12 189 ARG A N 1
ATOM 1519 C CA . ARG A 1 189 ? 8.005 -15.644 6.258 1.00 88.12 189 ARG A CA 1
ATOM 1520 C C . ARG A 1 189 ? 6.597 -16.146 6.546 1.00 88.12 189 ARG A C 1
ATOM 1522 O O . ARG A 1 189 ? 5.749 -16.147 5.662 1.00 88.12 189 ARG A O 1
ATOM 1529 N N . THR A 1 190 ? 6.314 -16.443 7.808 1.00 89.44 190 THR A N 1
ATOM 1530 C CA . THR A 1 190 ? 4.937 -16.638 8.271 1.00 89.44 190 THR A CA 1
ATOM 1531 C C . THR A 1 190 ? 4.245 -15.279 8.355 1.00 89.44 190 THR A C 1
ATOM 1533 O O . THR A 1 190 ? 4.710 -14.370 9.050 1.00 89.44 190 THR A O 1
ATOM 1536 N N . ILE A 1 191 ? 3.150 -15.113 7.616 1.00 89.50 191 ILE A N 1
ATOM 1537 C CA . ILE A 1 191 ? 2.322 -13.904 7.631 1.00 89.50 191 ILE A CA 1
ATOM 1538 C C . ILE A 1 191 ? 0.924 -14.326 8.044 1.00 89.50 191 ILE A C 1
ATOM 1540 O O . ILE A 1 191 ? 0.251 -15.020 7.295 1.00 89.50 191 ILE A O 1
ATOM 1544 N N . LYS A 1 192 ? 0.516 -13.917 9.242 1.00 90.69 192 LYS A N 1
ATOM 1545 C CA . LYS A 1 192 ? -0.787 -14.221 9.827 1.00 90.69 192 LYS A CA 1
ATOM 1546 C C . LYS A 1 192 ? -1.548 -12.909 10.034 1.00 90.69 192 LYS A C 1
ATOM 1548 O O . LYS A 1 192 ? -1.302 -12.251 11.045 1.00 90.69 192 LYS A O 1
ATOM 1553 N N . PRO A 1 193 ? -2.324 -12.441 9.041 1.00 85.62 193 PRO A N 1
ATOM 1554 C CA . PRO A 1 193 ? -3.255 -11.342 9.254 1.00 85.62 193 PRO A CA 1
ATOM 1555 C C . PRO A 1 193 ? -4.442 -11.799 10.111 1.00 85.62 193 PRO A C 1
ATOM 1557 O O . PRO A 1 193 ? -4.698 -12.997 10.241 1.00 85.62 193 PRO A O 1
ATOM 1560 N N . ASP A 1 194 ? -5.179 -10.837 10.652 1.00 81.19 194 ASP A N 1
ATOM 1561 C CA . ASP A 1 194 ? -6.518 -11.083 11.181 1.00 81.19 194 ASP A CA 1
ATOM 1562 C C . ASP A 1 194 ? -7.436 -11.462 10.002 1.00 81.19 194 ASP A C 1
ATOM 1564 O O . ASP A 1 194 ? -7.364 -10.850 8.931 1.00 81.19 194 ASP A O 1
ATOM 1568 N N . ILE A 1 195 ? -8.207 -12.547 10.140 1.00 70.00 195 ILE A N 1
ATOM 1569 C CA . ILE A 1 195 ? -9.009 -13.122 9.046 1.00 70.00 195 ILE A CA 1
ATOM 1570 C C . ILE A 1 195 ? -10.457 -13.226 9.473 1.00 70.00 195 ILE A C 1
ATOM 1572 O O . ILE A 1 195 ? -10.824 -14.106 10.251 1.00 70.00 195 ILE A O 1
ATOM 1576 N N . TYR A 1 196 ? -11.258 -12.329 8.909 1.00 66.00 196 TYR A N 1
ATOM 1577 C CA . TYR A 1 196 ? -12.709 -12.270 9.005 1.00 66.00 196 TYR A CA 1
ATOM 1578 C C . TYR A 1 196 ? -13.193 -11.053 8.194 1.00 66.00 196 TYR A C 1
ATOM 1580 O O . TYR A 1 196 ? -12.420 -10.113 8.042 1.00 66.00 196 TYR A O 1
ATOM 1588 N N . PRO A 1 197 ? -14.462 -10.942 7.784 1.00 73.31 197 PRO A N 1
ATOM 1589 C CA . PRO A 1 197 ? -15.308 -11.842 6.999 1.00 73.31 197 PRO A CA 1
ATOM 1590 C C . PRO A 1 197 ? -15.192 -11.542 5.474 1.00 73.31 197 PRO A C 1
ATOM 1592 O O . PRO A 1 197 ? -14.161 -11.044 5.043 1.00 73.31 197 PRO A O 1
ATOM 1595 N N . MET A 1 198 ? -16.153 -11.916 4.615 1.00 81.31 198 MET A N 1
ATOM 1596 C CA . MET A 1 198 ? -16.143 -11.560 3.176 1.00 81.31 198 MET A CA 1
ATOM 1597 C C . MET A 1 198 ? -16.592 -10.098 2.971 1.00 81.31 198 MET A C 1
ATOM 1599 O O . MET A 1 198 ? -17.280 -9.573 3.839 1.00 81.31 198 MET A O 1
ATOM 1603 N N . PRO A 1 199 ? -16.334 -9.456 1.809 1.00 82.88 199 PRO A N 1
ATOM 1604 C CA . PRO A 1 199 ? -16.802 -8.084 1.561 1.00 82.88 199 PRO A CA 1
ATOM 1605 C C . PRO A 1 199 ? -18.308 -7.880 1.789 1.00 82.88 199 PRO A C 1
ATOM 1607 O O . PRO A 1 199 ? -18.732 -6.833 2.247 1.00 82.88 199 PRO A O 1
ATOM 1610 N N . LYS A 1 200 ? -19.116 -8.908 1.506 1.00 84.88 200 LYS A N 1
ATOM 1611 C CA . LYS A 1 200 ? -20.579 -8.908 1.692 1.00 84.88 200 LYS A CA 1
ATOM 1612 C C . LYS A 1 200 ? -21.045 -8.919 3.155 1.00 84.88 200 LYS A C 1
ATOM 1614 O O . LYS A 1 200 ? -22.238 -8.809 3.399 1.00 84.88 200 LYS A O 1
ATOM 1619 N N . ASP A 1 201 ? -20.134 -9.183 4.085 1.00 86.19 201 ASP A N 1
ATOM 1620 C CA . ASP A 1 201 ? -20.418 -9.299 5.514 1.00 86.19 201 ASP A CA 1
ATOM 1621 C C . ASP A 1 201 ? -20.012 -8.009 6.264 1.00 86.19 201 ASP A C 1
ATOM 1623 O O . ASP A 1 201 ? -20.082 -7.970 7.492 1.00 86.19 201 ASP A O 1
ATOM 1627 N N . ALA A 1 202 ? -19.538 -6.982 5.545 1.00 88.81 202 ALA A N 1
ATOM 1628 C CA . ALA A 1 202 ? -19.331 -5.644 6.084 1.00 88.81 202 ALA A CA 1
ATOM 1629 C C . ALA A 1 202 ? -20.690 -4.956 6.270 1.00 88.81 202 ALA A C 1
ATOM 1631 O O . ALA A 1 202 ? -21.491 -4.914 5.342 1.00 88.81 202 ALA A O 1
ATOM 1632 N N . ASP A 1 203 ? -20.947 -4.446 7.470 1.00 88.75 203 ASP A N 1
ATOM 1633 C CA . ASP A 1 203 ? -22.234 -3.872 7.885 1.00 88.75 203 ASP A CA 1
ATOM 1634 C C . ASP A 1 203 ? -22.127 -2.401 8.311 1.00 88.75 203 ASP A C 1
ATOM 1636 O O . ASP A 1 203 ? -23.143 -1.781 8.609 1.00 88.75 203 ASP A O 1
ATOM 1640 N N . ILE A 1 204 ? -20.914 -1.844 8.337 1.00 90.06 204 ILE A N 1
ATOM 1641 C CA . ILE A 1 204 ? -20.674 -0.421 8.564 1.00 90.06 204 ILE A CA 1
ATOM 1642 C C . ILE A 1 204 ? -20.215 0.210 7.258 1.00 90.06 204 ILE A C 1
ATOM 1644 O O . ILE A 1 204 ? -19.081 -0.029 6.823 1.00 90.06 204 ILE A O 1
ATOM 1648 N N . CYS A 1 205 ? -21.089 1.012 6.643 1.00 89.25 205 CYS A N 1
ATOM 1649 C CA . CYS A 1 205 ? -20.825 1.740 5.399 1.00 89.25 205 CYS A CA 1
ATOM 1650 C C . CYS A 1 205 ? -20.277 0.867 4.246 1.00 89.25 205 CYS A C 1
ATOM 1652 O O . CYS A 1 205 ? -19.550 1.378 3.392 1.00 89.25 205 CYS A O 1
ATOM 1654 N N . ASP A 1 206 ? -20.553 -0.443 4.241 1.00 88.94 206 ASP A N 1
ATOM 1655 C CA . ASP A 1 206 ? -19.949 -1.456 3.354 1.00 88.94 206 ASP A CA 1
ATOM 1656 C C . ASP A 1 206 ? -18.406 -1.569 3.440 1.00 88.94 206 ASP A C 1
ATOM 1658 O O . ASP A 1 206 ? -17.753 -2.061 2.514 1.00 88.94 206 ASP A O 1
ATOM 1662 N N . VAL A 1 207 ? -17.793 -1.111 4.540 1.00 92.62 207 VAL A N 1
ATOM 1663 C CA . VAL A 1 207 ? -16.331 -1.082 4.709 1.00 92.62 207 VAL A CA 1
ATOM 1664 C C . VAL A 1 207 ? -15.824 -2.169 5.652 1.00 92.62 207 VAL A C 1
ATOM 1666 O O . VAL A 1 207 ? -14.927 -2.919 5.284 1.00 92.62 207 VAL A O 1
ATOM 1669 N N . TRP A 1 208 ? -16.344 -2.282 6.871 1.00 92.81 208 TRP A N 1
ATOM 1670 C CA . TRP A 1 208 ? -15.911 -3.316 7.822 1.00 92.81 208 TRP A CA 1
ATOM 1671 C C . TRP A 1 208 ? -17.100 -3.879 8.593 1.00 92.81 208 TRP A C 1
ATOM 1673 O O . TRP A 1 208 ? -18.226 -3.405 8.455 1.00 92.81 208 TRP A O 1
ATOM 1683 N N . ARG A 1 209 ? -16.841 -4.909 9.401 1.00 90.56 209 ARG A N 1
ATOM 1684 C CA . ARG A 1 209 ? -17.849 -5.520 10.265 1.00 90.56 209 ARG A CA 1
ATOM 1685 C C . ARG A 1 209 ? -17.818 -4.917 11.669 1.00 90.56 209 ARG A C 1
ATOM 1687 O O . ARG A 1 209 ? -16.768 -4.911 12.303 1.00 90.56 209 ARG A O 1
ATOM 1694 N N . LYS A 1 210 ? -18.955 -4.486 12.212 1.00 88.75 210 LYS A N 1
ATOM 1695 C CA . LYS A 1 210 ? -19.078 -3.812 13.512 1.00 88.75 210 LYS A CA 1
ATOM 1696 C C . LYS A 1 210 ? -18.414 -4.564 14.664 1.00 88.75 210 LYS A C 1
ATOM 1698 O O . LYS A 1 210 ? -17.747 -3.944 15.490 1.00 88.75 210 LYS A O 1
ATOM 1703 N N . GLU A 1 211 ? -18.583 -5.885 14.725 1.00 88.00 211 GLU A N 1
ATOM 1704 C CA . GLU A 1 211 ? -17.984 -6.711 15.783 1.00 88.00 211 GLU A CA 1
ATOM 1705 C C . GLU A 1 211 ? -16.473 -6.921 15.625 1.00 88.00 211 GLU A C 1
ATOM 1707 O O . GLU A 1 211 ? -15.807 -7.280 16.595 1.00 88.00 211 GLU A O 1
ATOM 1712 N N . ASP A 1 212 ? -15.936 -6.719 14.423 1.00 88.81 212 ASP A N 1
ATOM 1713 C CA . ASP A 1 212 ? -14.527 -6.933 14.112 1.00 88.81 212 ASP A CA 1
ATOM 1714 C C . ASP A 1 212 ? -14.024 -5.890 13.098 1.00 88.81 212 ASP A C 1
ATOM 1716 O O . ASP A 1 212 ? -14.003 -6.135 11.887 1.00 88.81 212 ASP A O 1
ATOM 1720 N N . PRO A 1 213 ? -13.598 -4.706 13.575 1.00 90.88 213 PRO A N 1
ATOM 1721 C CA . PRO A 1 213 ? -13.091 -3.653 12.708 1.00 90.88 213 PRO A CA 1
ATOM 1722 C C . PRO A 1 213 ? -11.666 -3.908 12.206 1.00 90.88 213 PRO A C 1
ATOM 1724 O O . PRO A 1 213 ? -11.121 -3.050 11.515 1.00 90.88 213 PRO A O 1
ATOM 1727 N N . THR A 1 214 ? -11.030 -5.037 12.548 1.00 90.19 214 THR A N 1
ATOM 1728 C CA . THR A 1 214 ? -9.615 -5.294 12.220 1.00 90.19 214 THR A CA 1
ATOM 1729 C C . THR A 1 214 ? -9.364 -5.498 10.724 1.00 90.19 214 THR A C 1
ATOM 1731 O O . THR A 1 214 ? -8.235 -5.317 10.257 1.00 90.19 214 THR A O 1
ATOM 1734 N N . VAL A 1 215 ? -10.415 -5.797 9.954 1.00 92.06 215 VAL A N 1
ATOM 1735 C CA . VAL A 1 215 ? -10.376 -5.993 8.501 1.00 92.06 215 VAL A CA 1
ATOM 1736 C C . VAL A 1 215 ? -11.353 -5.039 7.816 1.00 92.06 215 VAL A C 1
ATOM 1738 O O . VAL A 1 215 ? -12.518 -4.961 8.194 1.00 92.06 215 VAL A O 1
ATOM 1741 N N . GLY A 1 216 ? -10.877 -4.333 6.787 1.00 93.06 216 GLY A N 1
ATOM 1742 C CA . GLY A 1 216 ? -11.667 -3.394 5.991 1.00 93.06 216 GLY A CA 1
ATOM 1743 C C . GLY A 1 216 ? -11.588 -3.676 4.489 1.00 93.06 216 GLY A C 1
ATOM 1744 O O . GLY A 1 216 ? -10.543 -4.067 3.961 1.00 93.06 216 GLY A O 1
ATOM 1745 N N . PHE A 1 217 ? -12.699 -3.442 3.799 1.00 93.81 217 PHE A N 1
ATOM 1746 C CA . PHE A 1 217 ? -12.902 -3.567 2.362 1.00 93.81 217 PHE A CA 1
ATOM 1747 C C . PHE A 1 217 ? -13.038 -2.180 1.745 1.00 93.81 217 PHE A C 1
ATOM 1749 O O . PHE A 1 217 ? -14.017 -1.475 1.952 1.00 93.81 217 PHE A O 1
ATOM 1756 N N . ILE A 1 218 ? -12.038 -1.787 0.961 1.00 94.81 218 ILE A N 1
ATOM 1757 C CA . ILE A 1 218 ? -11.954 -0.447 0.378 1.00 94.81 218 ILE A CA 1
ATOM 1758 C C . ILE A 1 218 ? -12.199 -0.524 -1.129 1.00 94.81 218 ILE A C 1
ATOM 1760 O O . ILE A 1 218 ? -11.583 -1.337 -1.820 1.00 94.81 218 ILE A O 1
ATOM 1764 N N . GLY A 1 219 ? -13.092 0.321 -1.644 1.00 92.75 219 GLY A N 1
ATOM 1765 C CA . GLY A 1 219 ? -13.440 0.403 -3.064 1.00 92.75 219 GLY A CA 1
ATOM 1766 C C . GLY A 1 219 ? -14.407 -0.677 -3.556 1.00 92.75 219 GLY A C 1
ATOM 1767 O O . GLY A 1 219 ? -14.497 -0.903 -4.762 1.00 92.75 219 GLY A O 1
ATOM 1768 N N . PHE A 1 220 ? -15.120 -1.354 -2.648 1.00 91.19 220 PHE A N 1
ATOM 1769 C CA . PHE A 1 220 ? -16.113 -2.388 -2.984 1.00 91.19 220 PHE A CA 1
ATOM 1770 C C . PHE A 1 220 ? -17.525 -1.835 -3.232 1.00 91.19 220 PHE A C 1
ATOM 1772 O O . PHE A 1 220 ? -18.416 -2.593 -3.608 1.00 91.19 220 PHE A O 1
ATOM 1779 N N . VAL A 1 221 ? -17.714 -0.520 -3.107 1.00 90.50 221 VAL A N 1
ATOM 1780 C CA . VAL A 1 221 ? -18.953 0.183 -3.467 1.00 90.50 221 VAL A CA 1
ATOM 1781 C C . VAL A 1 221 ? -18.939 0.605 -4.932 1.00 90.50 221 VAL A C 1
ATOM 1783 O O . VAL A 1 221 ? -17.882 0.873 -5.515 1.00 90.50 221 VAL A O 1
ATOM 1786 N N . ARG A 1 222 ? -20.121 0.698 -5.549 1.00 90.94 222 ARG A N 1
ATOM 1787 C CA . ARG A 1 222 ? -20.250 1.194 -6.924 1.00 90.94 222 ARG A CA 1
ATOM 1788 C C . ARG A 1 222 ? -21.040 2.501 -6.967 1.00 90.94 222 ARG A C 1
ATOM 1790 O O . ARG A 1 222 ? -22.258 2.451 -6.827 1.00 90.94 222 ARG A O 1
ATOM 1797 N N . PRO A 1 223 ? -20.402 3.654 -7.223 1.00 90.44 223 PRO A N 1
ATOM 1798 C CA . PRO A 1 223 ? -21.154 4.887 -7.387 1.00 90.44 223 PRO A CA 1
ATOM 1799 C C . PRO A 1 223 ? -22.061 4.805 -8.619 1.00 90.44 223 PRO A C 1
ATOM 1801 O O . PRO A 1 223 ? -21.641 4.295 -9.663 1.00 90.44 223 PRO A O 1
ATOM 1804 N N . GLY A 1 224 ? -23.288 5.319 -8.509 1.00 85.44 224 GLY A N 1
ATOM 1805 C CA . GLY A 1 224 ? -24.182 5.494 -9.659 1.00 85.44 224 GLY A CA 1
ATOM 1806 C C . GLY A 1 224 ? -23.587 6.460 -10.687 1.00 85.44 224 GLY A C 1
ATOM 1807 O O . GLY A 1 224 ? -23.495 6.139 -11.870 1.00 85.44 224 GLY A O 1
ATOM 1808 N N . PHE A 1 225 ? -23.094 7.601 -10.202 1.00 85.38 225 PHE A N 1
ATOM 1809 C CA . PHE A 1 225 ? -22.283 8.568 -10.939 1.00 85.38 225 PHE A CA 1
ATOM 1810 C C . PHE A 1 225 ? -21.089 8.963 -10.082 1.00 85.38 225 PHE A C 1
ATOM 1812 O O . PHE A 1 225 ? -21.257 9.192 -8.898 1.00 85.38 225 PHE A O 1
ATOM 1819 N N . GLY A 1 226 ? -19.894 9.058 -10.659 1.00 86.06 226 GLY A N 1
ATOM 1820 C CA . GLY A 1 226 ? -18.695 9.478 -9.934 1.00 86.06 226 GLY A CA 1
ATOM 1821 C C . GLY A 1 226 ? -17.579 8.440 -9.953 1.00 86.06 226 GLY A C 1
ATOM 1822 O O . GLY A 1 226 ? -17.656 7.405 -10.616 1.00 86.06 226 GLY A O 1
ATOM 1823 N N . ALA A 1 227 ? -16.495 8.764 -9.258 1.00 89.25 227 ALA A N 1
ATOM 1824 C CA . ALA A 1 227 ? -15.257 8.002 -9.293 1.00 89.25 227 ALA A CA 1
ATOM 1825 C C . ALA A 1 227 ? -15.097 7.169 -8.015 1.00 89.25 227 ALA A C 1
ATOM 1827 O O . ALA A 1 227 ? -15.333 7.670 -6.918 1.00 89.25 227 ALA A O 1
ATOM 1828 N N . ILE A 1 228 ? -14.655 5.917 -8.158 1.00 90.50 228 ILE A N 1
ATOM 1829 C CA . ILE A 1 228 ? -14.339 5.026 -7.030 1.00 90.50 228 ILE A CA 1
ATOM 1830 C C . ILE A 1 228 ? -13.127 5.524 -6.220 1.00 90.50 228 ILE A C 1
ATOM 1832 O O . ILE A 1 228 ? -13.222 5.487 -5.000 1.00 90.50 228 ILE A O 1
ATOM 1836 N N . PRO A 1 229 ? -12.021 6.034 -6.814 1.00 90.25 229 PRO A N 1
ATOM 1837 C CA . PRO A 1 229 ? -10.844 6.422 -6.027 1.00 90.25 229 PRO A CA 1
ATOM 1838 C C . PRO A 1 229 ? -11.109 7.441 -4.899 1.00 90.25 229 PRO A C 1
ATOM 1840 O O . PRO A 1 229 ? -10.669 7.180 -3.784 1.00 90.25 229 PRO A O 1
ATOM 1843 N N . PRO A 1 230 ? -11.877 8.534 -5.100 1.00 92.12 230 PRO A N 1
ATOM 1844 C CA . PRO A 1 230 ? -12.260 9.415 -3.992 1.00 92.12 230 PRO A CA 1
ATOM 1845 C C . PRO A 1 230 ? -13.088 8.722 -2.900 1.00 92.12 230 PRO A C 1
ATOM 1847 O O . PRO A 1 230 ? -12.899 9.015 -1.723 1.00 92.12 230 PRO A O 1
ATOM 1850 N N . LEU A 1 231 ? -13.980 7.791 -3.271 1.00 94.62 231 LEU A N 1
ATOM 1851 C CA . LEU A 1 231 ? -14.753 7.013 -2.296 1.00 94.62 231 LEU A CA 1
ATOM 1852 C C . LEU A 1 231 ? -13.840 6.102 -1.480 1.00 94.62 231 LEU A C 1
ATOM 1854 O O . LEU A 1 231 ? -13.919 6.102 -0.259 1.00 94.62 231 LEU A O 1
ATOM 1858 N N . SER A 1 232 ? -12.949 5.371 -2.152 1.00 94.88 232 SER A N 1
ATOM 1859 C CA . SER A 1 232 ? -11.958 4.499 -1.521 1.00 94.88 232 SER A CA 1
ATOM 1860 C C . SER A 1 232 ? -11.104 5.251 -0.504 1.00 94.88 232 SER A C 1
ATOM 1862 O O . SER A 1 232 ? -10.850 4.742 0.584 1.00 94.88 232 SER A O 1
ATOM 1864 N N . GLU A 1 233 ? -10.688 6.472 -0.837 1.00 94.12 233 GLU A N 1
ATOM 1865 C CA . GLU A 1 233 ? -9.908 7.307 0.072 1.00 94.12 233 GLU A CA 1
ATOM 1866 C C . GLU A 1 233 ? -10.712 7.683 1.326 1.00 94.12 233 GLU A C 1
ATOM 1868 O O . GLU A 1 233 ? -10.239 7.489 2.444 1.00 94.12 233 GLU A O 1
ATOM 1873 N N . MET A 1 234 ? -11.962 8.126 1.162 1.00 95.44 234 MET A N 1
ATOM 1874 C CA . MET A 1 234 ? -12.850 8.445 2.288 1.00 95.44 234 MET A CA 1
ATOM 1875 C C . MET A 1 234 ? -13.172 7.216 3.150 1.00 95.44 234 MET A C 1
ATOM 1877 O O . MET A 1 234 ? -13.158 7.304 4.378 1.00 95.44 234 MET A O 1
ATOM 1881 N N . GLN A 1 235 ? -13.401 6.056 2.527 1.00 96.50 235 GLN A N 1
ATOM 1882 C CA . GLN A 1 235 ? -13.589 4.780 3.224 1.00 96.50 235 GLN A CA 1
ATOM 1883 C C . GLN A 1 235 ? -12.353 4.418 4.057 1.00 96.50 235 GLN A C 1
ATOM 1885 O O . GLN A 1 235 ? -12.477 4.026 5.218 1.00 96.50 235 GLN A O 1
ATOM 1890 N N . ALA A 1 236 ? -11.152 4.575 3.487 1.00 96.31 236 ALA A N 1
ATOM 1891 C CA . ALA A 1 236 ? -9.900 4.292 4.179 1.00 96.31 236 ALA A CA 1
ATOM 1892 C C . ALA A 1 236 ? -9.680 5.247 5.359 1.00 96.31 236 ALA A C 1
ATOM 1894 O O . ALA A 1 236 ? -9.300 4.798 6.441 1.00 96.31 236 ALA A O 1
ATOM 1895 N N . MET A 1 237 ? -9.963 6.540 5.177 1.00 95.94 237 MET A N 1
ATOM 1896 C CA . MET A 1 237 ? -9.901 7.537 6.248 1.00 95.94 237 MET A CA 1
ATOM 1897 C C . MET A 1 237 ? -10.840 7.184 7.406 1.00 95.94 237 MET A C 1
ATOM 1899 O O . MET A 1 237 ? -10.392 7.178 8.557 1.00 95.94 237 MET A O 1
ATOM 1903 N N . LEU A 1 238 ? -12.101 6.833 7.122 1.00 95.94 238 LEU A N 1
ATOM 1904 C CA . LEU A 1 238 ? -13.078 6.463 8.151 1.00 95.94 238 LEU A CA 1
ATOM 1905 C C . LEU A 1 238 ? -12.619 5.221 8.917 1.00 95.94 238 LEU A C 1
ATOM 1907 O O . LEU A 1 238 ? -12.542 5.237 10.148 1.00 95.94 238 LEU A O 1
ATOM 1911 N N . TRP A 1 239 ? -12.252 4.165 8.190 1.00 95.56 239 TRP A N 1
ATOM 1912 C CA . TRP A 1 239 ? -11.822 2.902 8.782 1.00 95.56 239 TRP A CA 1
ATOM 1913 C C . TRP A 1 239 ? -10.576 3.066 9.661 1.00 95.56 239 TRP A C 1
ATOM 1915 O O . TRP A 1 239 ? -10.535 2.574 10.788 1.00 95.56 239 TRP A O 1
ATOM 1925 N N . ILE A 1 240 ? -9.574 3.817 9.198 1.00 94.88 240 ILE A N 1
ATOM 1926 C CA . ILE A 1 240 ? -8.357 4.077 9.977 1.00 94.88 240 ILE A CA 1
ATOM 1927 C C . ILE A 1 240 ? -8.661 4.943 11.202 1.00 94.88 240 ILE A C 1
ATOM 1929 O O . ILE A 1 240 ? -8.130 4.683 12.281 1.00 94.88 240 ILE A O 1
ATOM 1933 N N . THR A 1 241 ? -9.537 5.940 11.079 1.00 94.75 241 THR A N 1
ATOM 1934 C CA . THR A 1 241 ? -9.962 6.772 12.217 1.00 94.75 241 THR A CA 1
ATOM 1935 C C . THR A 1 241 ? -10.666 5.930 13.285 1.00 94.75 241 THR A C 1
ATOM 1937 O O . THR A 1 241 ? -10.376 6.092 14.475 1.00 94.75 241 THR A O 1
ATOM 1940 N N . ASN A 1 242 ? -11.503 4.972 12.870 1.00 94.56 242 ASN A N 1
ATOM 1941 C CA . ASN A 1 242 ? -12.116 3.982 13.756 1.00 94.56 242 ASN A CA 1
ATOM 1942 C C . ASN A 1 242 ? -11.064 3.100 14.451 1.00 94.56 242 ASN A C 1
ATOM 1944 O O . ASN A 1 242 ? -11.064 2.990 15.675 1.00 94.56 242 ASN A O 1
ATOM 1948 N N . LEU A 1 243 ? -10.116 2.532 13.694 1.00 93.00 243 LEU A N 1
ATOM 1949 C CA . LEU A 1 243 ? -9.029 1.704 14.238 1.00 93.00 243 LEU A CA 1
ATOM 1950 C C . LEU A 1 243 ? -8.155 2.445 15.259 1.00 93.00 243 LEU A C 1
ATOM 1952 O O . LEU A 1 243 ? -7.647 1.841 16.202 1.00 93.00 243 LEU A O 1
ATOM 1956 N N . LEU A 1 244 ? -7.972 3.754 15.077 1.00 92.69 244 LEU A N 1
ATOM 1957 C CA . LEU A 1 244 ? -7.229 4.610 16.001 1.00 92.69 244 LEU A CA 1
ATOM 1958 C C . LEU A 1 244 ? -8.057 5.057 17.219 1.00 92.69 244 LEU A C 1
ATOM 1960 O O . LEU A 1 244 ? -7.516 5.763 18.072 1.00 92.69 244 LEU A O 1
ATOM 1964 N N . GLY A 1 245 ? -9.339 4.681 17.305 1.00 92.75 245 GLY A N 1
ATOM 1965 C CA . GLY A 1 245 ? -10.247 5.082 18.383 1.00 92.75 245 GLY A CA 1
ATOM 1966 C C . GLY A 1 245 ? -10.528 6.586 18.406 1.00 92.75 245 GLY A C 1
ATOM 1967 O O . GLY A 1 245 ? -10.674 7.164 19.479 1.00 92.75 245 GLY A O 1
ATOM 1968 N N . ARG A 1 246 ? -10.523 7.234 17.233 1.00 93.69 246 ARG A N 1
ATOM 1969 C CA . ARG A 1 246 ? -10.649 8.695 17.087 1.00 93.69 246 ARG A CA 1
ATOM 1970 C C . ARG A 1 246 ? -12.023 9.159 16.608 1.00 93.69 246 ARG A C 1
ATOM 1972 O O . ARG A 1 246 ? -12.214 10.356 16.432 1.00 93.69 246 ARG A O 1
ATOM 1979 N N . LEU A 1 247 ? -12.961 8.241 16.390 1.00 93.00 247 LEU A N 1
ATOM 1980 C CA . LEU A 1 247 ? -14.344 8.607 16.108 1.00 93.00 247 LEU A CA 1
ATOM 1981 C C . LEU A 1 247 ? -15.012 9.086 17.398 1.00 93.00 247 LEU A C 1
ATOM 1983 O O . LEU A 1 247 ? -15.078 8.349 18.380 1.00 93.00 247 LEU A O 1
ATOM 1987 N N . GLU A 1 248 ? -15.489 10.328 17.397 1.00 88.69 248 GLU A N 1
ATOM 1988 C CA . GLU A 1 248 ? -16.153 10.925 18.562 1.00 88.69 248 GLU A CA 1
ATOM 1989 C C . GLU A 1 248 ? -17.595 10.431 18.726 1.00 88.69 248 GLU A C 1
ATOM 1991 O O . GLU A 1 248 ? -18.109 10.336 19.843 1.00 88.69 248 GLU A O 1
ATOM 1996 N N . LYS A 1 249 ? -18.255 10.127 17.605 1.00 85.88 249 LYS A N 1
ATOM 1997 C CA . LYS A 1 249 ? -19.662 9.730 17.542 1.00 85.88 249 LYS A CA 1
ATOM 1998 C C . LYS A 1 249 ? -19.765 8.239 17.209 1.00 85.88 249 LYS A C 1
ATOM 2000 O O . LYS A 1 249 ? -18.974 7.740 16.407 1.00 85.88 249 LYS A O 1
ATOM 2005 N N . PRO A 1 250 ? -20.725 7.511 17.805 1.00 86.94 250 PRO A N 1
ATOM 2006 C CA . PRO A 1 250 ? -21.007 6.150 17.381 1.00 86.94 250 PRO A CA 1
ATOM 2007 C C . PRO A 1 250 ? -21.590 6.162 15.966 1.00 86.94 250 PRO A C 1
ATOM 2009 O O . PRO A 1 250 ? -22.434 6.999 15.653 1.00 86.94 250 PRO A O 1
ATOM 2012 N N . LEU A 1 251 ? -21.174 5.203 15.143 1.00 90.06 251 LEU A N 1
ATOM 2013 C CA . LEU A 1 251 ? -21.755 4.982 13.821 1.00 90.06 251 LEU A CA 1
ATOM 2014 C C . LEU A 1 251 ? -23.102 4.275 13.989 1.00 90.06 251 LEU A C 1
ATOM 2016 O O . LEU A 1 251 ? -23.177 3.199 14.601 1.00 90.06 251 LEU A O 1
ATOM 2020 N N . LEU A 1 252 ? -24.168 4.908 13.503 1.00 84.56 252 LEU A N 1
ATOM 2021 C CA . LEU A 1 252 ? -25.533 4.416 13.626 1.00 84.56 252 LEU A CA 1
ATOM 2022 C C . LEU A 1 252 ? -26.015 3.908 12.262 1.00 84.56 252 LEU A C 1
ATOM 2024 O O . LEU A 1 252 ? -26.018 4.681 11.310 1.00 84.56 252 LEU A O 1
ATOM 2028 N N . PRO A 1 253 ? -26.505 2.658 12.162 1.00 83.25 253 PRO A N 1
ATOM 2029 C CA . PRO A 1 253 ? -27.106 2.157 10.923 1.00 83.25 253 PRO A CA 1
ATOM 2030 C C . PRO A 1 253 ? -28.272 3.026 10.417 1.00 83.25 253 PRO A C 1
ATOM 2032 O O . PRO A 1 253 ? -28.528 3.099 9.219 1.00 83.25 253 PRO A O 1
ATOM 2035 N N . ASP A 1 254 ? -28.952 3.729 11.328 1.00 86.25 254 ASP A N 1
ATOM 2036 C CA . ASP A 1 254 ? -30.039 4.662 11.014 1.00 86.25 254 ASP A CA 1
ATOM 2037 C C . ASP A 1 254 ? -29.578 5.906 10.235 1.00 86.25 254 ASP A C 1
ATOM 2039 O O . ASP A 1 254 ? -30.419 6.635 9.718 1.00 86.25 254 ASP A O 1
ATOM 2043 N N . ASP A 1 255 ? -28.275 6.175 10.135 1.00 88.00 255 ASP A N 1
ATOM 2044 C CA . ASP A 1 255 ? -27.732 7.243 9.290 1.00 88.00 255 ASP A CA 1
ATOM 2045 C C . ASP A 1 255 ? -27.462 6.770 7.844 1.00 88.00 255 ASP A C 1
ATOM 2047 O O . ASP A 1 255 ? -27.157 7.586 6.979 1.00 88.00 255 ASP A O 1
ATOM 2051 N N . GLU A 1 256 ? -27.610 5.475 7.538 1.00 88.00 256 GLU A N 1
ATOM 2052 C CA . GLU A 1 256 ? -27.164 4.889 6.264 1.00 88.00 256 GLU A CA 1
ATOM 2053 C C . GLU A 1 256 ? -28.267 4.715 5.199 1.00 88.00 256 GLU A C 1
ATOM 2055 O O . GLU A 1 256 ? -28.001 4.289 4.081 1.00 88.00 256 GLU A O 1
ATOM 2060 N N . TRP A 1 257 ? -29.522 5.059 5.497 1.00 88.56 257 TRP A N 1
ATOM 2061 C CA . TRP 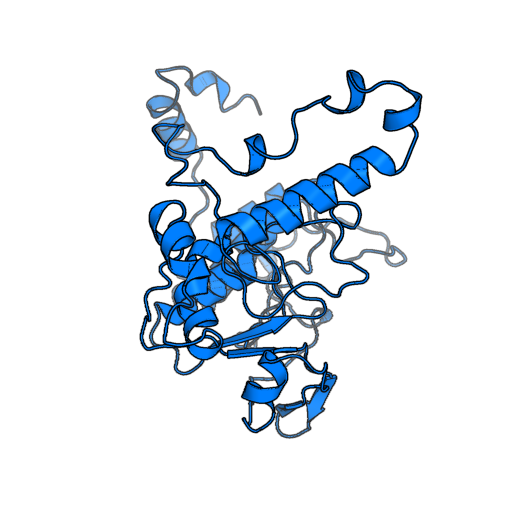A 1 257 ? -30.669 4.775 4.615 1.00 88.56 257 TRP A CA 1
ATOM 2062 C C . TRP A 1 257 ? -30.723 5.594 3.314 1.00 88.56 257 TRP A C 1
ATOM 2064 O O . TRP A 1 257 ? -31.463 5.228 2.401 1.00 88.56 257 TRP A O 1
ATOM 2074 N N . HIS A 1 258 ? -30.025 6.732 3.245 1.00 90.38 258 HIS A N 1
ATOM 2075 C CA . HIS A 1 258 ? -30.256 7.763 2.219 1.00 90.38 258 HIS A CA 1
ATOM 2076 C C . HIS A 1 258 ? -29.369 7.640 0.978 1.00 90.38 258 HIS A C 1
ATOM 2078 O O . HIS A 1 258 ? -29.761 8.104 -0.091 1.00 90.38 258 HIS A O 1
ATOM 2084 N N . TYR A 1 259 ? -28.204 7.006 1.099 1.00 92.62 259 TYR A N 1
ATOM 2085 C CA . TYR A 1 259 ? -27.239 6.880 0.009 1.00 92.62 259 TYR A CA 1
ATOM 2086 C C . TYR A 1 259 ? -27.348 5.590 -0.833 1.00 92.62 259 TYR A C 1
ATOM 2088 O O . TYR A 1 259 ? -26.900 5.627 -1.982 1.00 92.62 259 TYR A O 1
ATOM 2096 N N . PRO A 1 260 ? -27.883 4.440 -0.363 1.00 91.31 260 PRO A N 1
ATOM 2097 C CA . PRO A 1 260 ? -27.983 3.248 -1.202 1.00 91.31 260 PRO A CA 1
ATOM 2098 C C . PRO A 1 260 ? -28.930 3.471 -2.385 1.00 91.31 260 PRO A C 1
ATOM 2100 O O . PRO A 1 260 ? -30.068 3.917 -2.228 1.00 91.31 260 PRO A O 1
ATOM 2103 N N . ILE A 1 261 ? -28.487 3.120 -3.592 1.00 89.69 261 ILE A N 1
ATOM 2104 C CA . ILE A 1 261 ? -29.344 3.172 -4.779 1.00 89.69 261 ILE A CA 1
ATOM 2105 C C . ILE A 1 261 ? -30.336 2.015 -4.704 1.00 89.69 261 ILE A C 1
ATOM 2107 O O . ILE A 1 261 ? -29.955 0.844 -4.698 1.00 89.69 261 ILE A O 1
ATOM 2111 N N . ILE A 1 262 ? -31.625 2.352 -4.704 1.00 87.44 262 ILE A N 1
ATOM 2112 C CA . ILE A 1 262 ? -32.710 1.371 -4.690 1.00 87.44 262 ILE A CA 1
ATOM 2113 C C . ILE A 1 262 ? -32.690 0.595 -6.012 1.00 87.44 262 ILE A C 1
ATOM 2115 O O . ILE A 1 262 ? -33.046 1.121 -7.068 1.00 87.44 262 ILE A O 1
ATOM 2119 N N . ALA A 1 263 ? -32.279 -0.670 -5.943 1.00 84.06 263 ALA A N 1
ATOM 2120 C CA . ALA A 1 263 ? -32.256 -1.592 -7.068 1.00 84.06 263 ALA A CA 1
ATOM 2121 C C . ALA A 1 263 ? -33.302 -2.709 -6.884 1.00 84.06 263 ALA A C 1
ATOM 2123 O O . ALA A 1 263 ? -33.575 -3.119 -5.751 1.00 84.06 263 ALA A O 1
ATOM 2124 N N . PRO A 1 264 ? -33.898 -3.227 -7.975 1.00 86.81 264 PRO A N 1
ATOM 2125 C CA . PRO A 1 264 ? -34.690 -4.453 -7.928 1.00 86.81 264 PRO A CA 1
ATOM 2126 C C . PRO A 1 264 ? -33.888 -5.624 -7.323 1.00 86.81 264 PRO A C 1
ATOM 2128 O O . PRO A 1 264 ? -32.683 -5.696 -7.557 1.00 86.81 264 PRO A O 1
ATOM 2131 N N . PRO A 1 265 ? -34.507 -6.576 -6.596 1.00 83.69 265 PRO A N 1
ATOM 2132 C CA . PRO A 1 265 ? -33.783 -7.697 -5.976 1.00 83.69 265 PRO A CA 1
ATOM 2133 C C . PRO A 1 265 ? -32.991 -8.575 -6.960 1.00 83.69 265 PRO A C 1
ATOM 2135 O O . PRO A 1 265 ? -32.008 -9.207 -6.579 1.00 83.69 265 PRO A O 1
ATOM 2138 N N . ASP A 1 266 ? -33.425 -8.623 -8.220 1.00 89.75 266 ASP A N 1
ATOM 2139 C CA . ASP A 1 266 ? -32.801 -9.342 -9.333 1.00 89.75 266 ASP A CA 1
ATOM 2140 C C . ASP A 1 266 ? -31.732 -8.520 -10.074 1.00 89.75 266 ASP A C 1
ATOM 2142 O O . ASP A 1 266 ? -31.124 -9.003 -11.034 1.00 89.75 266 ASP A O 1
ATOM 2146 N N . ALA A 1 267 ? -31.465 -7.286 -9.636 1.00 85.75 267 ALA A N 1
ATOM 2147 C CA . ALA A 1 267 ? -30.423 -6.467 -10.220 1.00 85.75 267 ALA A CA 1
ATOM 2148 C C . ALA A 1 267 ? -29.040 -7.092 -9.997 1.00 85.75 267 ALA A C 1
ATOM 2150 O O . ALA A 1 267 ? -28.708 -7.659 -8.957 1.00 85.75 267 ALA A O 1
ATOM 2151 N N . ARG A 1 268 ? -28.175 -6.934 -11.001 1.00 84.06 268 ARG A N 1
ATOM 2152 C CA . ARG A 1 268 ? -26.785 -7.406 -10.944 1.00 84.06 268 ARG A CA 1
ATOM 2153 C C . ARG A 1 268 ? -25.972 -6.720 -9.835 1.00 84.06 268 ARG A C 1
ATOM 2155 O O . ARG A 1 268 ? -24.951 -7.257 -9.412 1.00 84.06 268 ARG A O 1
ATOM 2162 N N . ILE A 1 269 ? -26.358 -5.507 -9.445 1.00 82.44 269 ILE A N 1
ATOM 2163 C CA . ILE A 1 269 ? -25.586 -4.627 -8.568 1.00 82.44 269 ILE A CA 1
ATOM 2164 C C . ILE A 1 269 ? -26.521 -4.144 -7.465 1.00 82.44 269 ILE A C 1
ATOM 2166 O O . ILE A 1 269 ? -27.343 -3.267 -7.702 1.00 82.44 269 ILE A O 1
ATOM 2170 N N . ASN A 1 270 ? -26.349 -4.711 -6.273 1.00 83.38 270 ASN A N 1
ATOM 2171 C CA . ASN A 1 270 ? -27.135 -4.381 -5.078 1.00 83.38 270 ASN A CA 1
ATOM 2172 C C . ASN A 1 270 ? -26.318 -3.598 -4.033 1.00 83.38 270 ASN A C 1
ATOM 2174 O O . ASN A 1 270 ? -26.775 -3.396 -2.920 1.00 83.38 270 ASN A O 1
ATOM 2178 N N . TYR A 1 271 ? -25.103 -3.185 -4.400 1.00 86.25 271 TYR A N 1
ATOM 2179 C CA . TYR A 1 271 ? -24.137 -2.441 -3.577 1.00 86.25 271 TYR A CA 1
ATOM 2180 C C . TYR A 1 271 ? -23.820 -1.072 -4.213 1.00 86.25 271 TYR A C 1
ATOM 2182 O O . TYR A 1 271 ? -22.702 -0.550 -4.144 1.00 86.25 271 TYR A O 1
ATOM 2190 N N . ALA A 1 272 ? -24.783 -0.544 -4.973 1.00 90.81 272 ALA A N 1
ATOM 2191 C CA . ALA A 1 272 ? -24.644 0.737 -5.640 1.00 90.81 272 ALA A CA 1
ATOM 2192 C C . ALA A 1 272 ? -25.007 1.874 -4.679 1.00 90.81 272 ALA A C 1
ATOM 2194 O O . ALA A 1 272 ? -25.983 1.769 -3.941 1.00 90.81 272 ALA A O 1
ATOM 2195 N N . VAL A 1 273 ? -24.246 2.966 -4.722 1.00 92.81 273 VAL A N 1
ATOM 2196 C CA . VAL A 1 273 ? -24.428 4.127 -3.840 1.00 92.81 273 VAL A CA 1
ATOM 2197 C C . VAL A 1 273 ? -24.551 5.413 -4.650 1.00 92.81 273 VAL A C 1
ATOM 2199 O O . VAL A 1 273 ? -23.946 5.560 -5.717 1.00 92.81 273 VAL A O 1
ATOM 2202 N N . GLU A 1 274 ? -25.347 6.351 -4.157 1.00 93.25 274 GLU A N 1
ATOM 2203 C CA . GLU A 1 274 ? -25.331 7.738 -4.598 1.00 93.25 274 GLU A CA 1
ATOM 2204 C C . GLU A 1 274 ? -24.036 8.369 -4.068 1.00 93.25 274 GLU A C 1
ATOM 2206 O O . GLU A 1 274 ? -23.706 8.247 -2.889 1.00 93.25 274 GLU A O 1
ATOM 2211 N N . HIS A 1 275 ? -23.233 8.930 -4.971 1.00 92.81 275 HIS A N 1
ATOM 2212 C CA . HIS A 1 275 ? -21.833 9.254 -4.690 1.00 92.81 275 HIS A CA 1
ATOM 2213 C C . HIS A 1 275 ? -21.696 10.393 -3.689 1.00 92.81 275 HIS A C 1
ATOM 2215 O O . HIS A 1 275 ? -20.894 10.269 -2.764 1.00 92.81 275 HIS A O 1
ATOM 2221 N N . ASP A 1 276 ? -22.494 11.448 -3.834 1.00 91.88 276 ASP A N 1
ATOM 2222 C CA . ASP A 1 276 ? -22.401 12.630 -2.979 1.00 91.88 276 ASP A CA 1
ATOM 2223 C C . ASP A 1 276 ? -22.889 12.328 -1.557 1.00 91.88 276 ASP A C 1
ATOM 2225 O O . ASP A 1 276 ? -22.166 12.538 -0.585 1.00 91.88 276 ASP A O 1
ATOM 2229 N N . SER A 1 277 ? -24.067 11.718 -1.435 1.00 93.00 277 SER A N 1
ATOM 2230 C CA . SER A 1 277 ? -24.692 11.337 -0.167 1.00 93.00 277 SER A CA 1
ATOM 2231 C C . SER A 1 277 ? -23.839 10.335 0.606 1.00 93.00 277 SER A C 1
ATOM 2233 O O . SER A 1 277 ? -23.702 10.455 1.825 1.00 93.00 277 SER A O 1
ATOM 2235 N N . TYR A 1 278 ? -23.214 9.378 -0.089 1.00 94.81 278 TYR A N 1
ATOM 2236 C CA . TYR A 1 278 ? -22.302 8.426 0.541 1.00 94.81 278 TYR A CA 1
ATOM 2237 C C . TYR A 1 278 ? -21.067 9.132 1.109 1.00 94.81 278 TYR A C 1
ATOM 2239 O O . TYR A 1 278 ? -20.760 8.984 2.290 1.00 94.81 278 TYR A O 1
ATOM 2247 N N . VAL A 1 279 ? -20.385 9.963 0.311 1.00 93.75 279 VAL A N 1
ATOM 2248 C CA . VAL A 1 279 ? -19.216 10.732 0.782 1.00 93.75 279 VAL A CA 1
ATOM 2249 C C . VAL A 1 279 ? -19.589 11.678 1.914 1.00 93.75 279 VAL A C 1
ATOM 2251 O O . VAL A 1 279 ? -18.836 11.798 2.881 1.00 93.75 279 VAL A O 1
ATOM 2254 N N . TYR A 1 280 ? -20.738 12.341 1.807 1.00 93.25 280 TYR A N 1
ATOM 2255 C CA . TYR A 1 280 ? -21.257 13.230 2.832 1.00 93.25 280 TYR A CA 1
ATOM 2256 C C . TYR A 1 280 ? -21.468 12.492 4.155 1.00 93.25 280 TYR A C 1
ATOM 2258 O O . TYR A 1 280 ? -21.047 12.997 5.197 1.00 93.25 280 TYR A O 1
ATOM 2266 N N . GLN A 1 281 ? -22.043 11.286 4.119 1.00 94.31 281 GLN A N 1
ATOM 2267 C CA . GLN A 1 281 ? -22.222 10.462 5.311 1.00 94.31 281 GLN A CA 1
ATOM 2268 C C . GLN A 1 281 ? -20.873 10.090 5.938 1.00 94.31 281 GLN A C 1
ATOM 2270 O O . GLN A 1 281 ? -20.657 10.385 7.111 1.00 94.31 281 GLN A O 1
ATOM 2275 N N . LEU A 1 282 ? -19.916 9.590 5.145 1.00 94.94 282 LEU A N 1
ATOM 2276 C CA . LEU A 1 282 ? -18.563 9.289 5.636 1.00 94.94 282 LEU A CA 1
ATOM 2277 C C . LEU A 1 282 ? -17.886 10.525 6.255 1.00 94.94 282 LEU A C 1
ATOM 2279 O O . LEU A 1 282 ? -17.215 10.437 7.283 1.00 94.94 282 LEU A O 1
ATOM 2283 N N . ALA A 1 283 ? -18.052 11.698 5.637 1.00 94.00 283 ALA A N 1
ATOM 2284 C CA . ALA A 1 283 ? -17.514 12.950 6.155 1.00 94.00 283 ALA A CA 1
ATOM 2285 C C . ALA A 1 283 ? -18.196 13.368 7.467 1.00 94.00 283 ALA A C 1
ATOM 2287 O O . ALA A 1 283 ? -17.516 13.842 8.375 1.00 94.00 283 ALA A O 1
ATOM 2288 N N . LYS A 1 284 ? -19.515 13.188 7.592 1.00 92.94 284 LYS A N 1
ATOM 2289 C CA . LYS A 1 284 ? -20.281 13.466 8.816 1.00 92.94 284 LYS A CA 1
ATOM 2290 C C . LYS A 1 284 ? -19.846 12.545 9.959 1.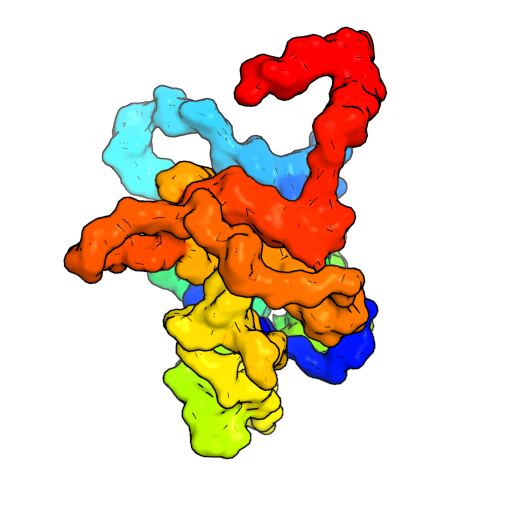00 92.94 284 LYS A C 1
ATOM 2292 O O . LYS A 1 284 ? -19.656 13.025 11.076 1.00 92.94 284 LYS A O 1
ATOM 2297 N N . ASP A 1 285 ? -19.625 11.268 9.663 1.00 93.44 285 ASP A N 1
ATOM 2298 C CA . ASP A 1 285 ? -19.176 10.248 10.618 1.00 93.44 285 ASP A CA 1
ATOM 2299 C C . ASP A 1 285 ? -17.782 10.536 11.186 1.00 93.44 285 ASP A C 1
ATOM 2301 O O . ASP A 1 285 ? -17.494 10.242 12.346 1.00 93.44 285 ASP A O 1
ATOM 2305 N N . MET A 1 286 ? -16.929 11.182 10.390 1.00 94.38 286 MET A N 1
ATOM 2306 C CA . MET A 1 286 ? -15.600 11.639 10.799 1.00 94.38 286 MET A CA 1
ATOM 2307 C C . MET A 1 286 ? -15.567 13.081 11.339 1.00 94.38 286 MET A C 1
ATOM 2309 O O . MET A 1 286 ? -14.485 13.582 11.629 1.00 94.38 286 MET A O 1
ATOM 2313 N N . ASP A 1 287 ? -16.712 13.764 11.447 1.00 92.44 287 ASP A N 1
ATOM 2314 C CA . ASP A 1 287 ? -16.810 15.193 11.802 1.00 92.44 287 ASP A CA 1
ATOM 2315 C C . ASP A 1 287 ? -16.011 16.132 10.866 1.00 92.44 287 ASP A C 1
ATOM 2317 O O . ASP A 1 287 ? -15.479 17.165 11.263 1.00 92.44 287 ASP A O 1
ATOM 2321 N N . MET A 1 288 ? -15.922 15.766 9.584 1.00 92.12 288 MET A N 1
ATOM 2322 C CA . MET A 1 288 ? -15.207 16.503 8.533 1.00 92.12 288 MET A CA 1
ATOM 2323 C C . MET A 1 288 ? -16.135 17.134 7.488 1.00 92.12 288 MET A C 1
ATOM 2325 O O . MET A 1 288 ? -15.661 17.819 6.580 1.00 92.12 288 MET A O 1
ATOM 2329 N N . ALA A 1 289 ? -17.447 16.894 7.575 1.00 92.00 289 ALA A N 1
ATOM 2330 C CA . ALA A 1 289 ? -18.412 17.478 6.652 1.00 92.00 289 ALA A CA 1
ATOM 2331 C C . ALA A 1 289 ? -18.430 19.011 6.810 1.00 92.00 289 ALA A C 1
ATOM 2333 O O . ALA A 1 289 ? -18.757 19.505 7.893 1.00 92.00 289 ALA A O 1
ATOM 2334 N N . PRO A 1 290 ? -18.105 19.785 5.758 1.00 87.69 290 PRO A N 1
ATOM 2335 C CA . PRO A 1 290 ? -18.080 21.233 5.868 1.00 87.69 290 PRO A CA 1
ATOM 2336 C C . PRO A 1 290 ? -19.500 21.766 6.061 1.00 87.69 290 PRO A C 1
ATOM 2338 O O . PRO A 1 290 ? -20.426 21.418 5.325 1.00 87.69 290 PRO A O 1
ATOM 2341 N N . SER A 1 291 ? -19.681 22.663 7.025 1.00 87.75 291 SER A N 1
ATOM 2342 C CA . SER A 1 291 ? -20.948 23.372 7.179 1.00 87.75 291 SER A CA 1
ATOM 2343 C C . SER A 1 291 ? -21.164 24.357 6.029 1.00 87.75 291 SER A C 1
ATOM 2345 O O . SER A 1 291 ? -20.222 24.903 5.448 1.00 87.75 291 SER A O 1
ATOM 2347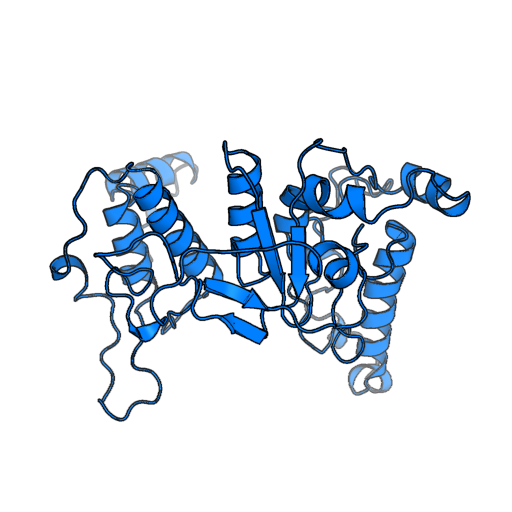 N N . PHE A 1 292 ? -22.428 24.677 5.749 1.00 85.00 292 PHE A N 1
ATOM 2348 C CA . PHE A 1 292 ? -22.788 25.683 4.746 1.00 85.00 292 PHE A CA 1
ATOM 2349 C C . PHE A 1 292 ? -22.047 27.020 4.954 1.00 85.00 292 PHE A C 1
ATOM 2351 O O . PHE A 1 292 ? -21.555 27.636 4.008 1.00 85.00 292 PHE A O 1
ATOM 2358 N N . ILE A 1 293 ? -21.903 27.452 6.212 1.00 86.81 293 ILE A N 1
ATOM 2359 C CA . ILE A 1 293 ? -21.205 28.695 6.566 1.00 86.81 293 ILE A CA 1
ATOM 2360 C C . ILE A 1 293 ? -19.702 28.586 6.281 1.00 86.81 293 ILE A C 1
ATOM 2362 O O . ILE A 1 293 ? -19.092 29.559 5.835 1.00 86.81 293 ILE A O 1
ATOM 2366 N N . GLU A 1 294 ? -19.085 27.432 6.527 1.00 87.31 294 GLU A N 1
ATOM 2367 C CA . GLU A 1 294 ? -17.671 27.211 6.214 1.00 87.31 294 GLU A CA 1
ATOM 2368 C C . GLU A 1 294 ? -17.420 27.218 4.714 1.00 87.31 294 GLU A C 1
ATOM 2370 O O . GLU A 1 294 ? -16.487 27.892 4.281 1.00 87.31 294 GLU A O 1
ATOM 2375 N N . VAL A 1 295 ? -18.283 26.578 3.919 1.00 83.50 295 VAL A N 1
ATOM 2376 C CA . VAL A 1 295 ? -18.210 26.640 2.451 1.00 83.50 295 VAL A CA 1
ATOM 2377 C C . VAL A 1 295 ? -18.322 28.086 1.967 1.00 83.50 295 VAL A C 1
ATOM 2379 O O . VAL A 1 295 ? -17.497 28.527 1.168 1.00 83.50 295 VAL A O 1
ATOM 2382 N N . LEU A 1 296 ? -19.263 28.875 2.501 1.00 82.06 296 LEU A N 1
ATOM 2383 C CA . LEU A 1 296 ? -19.377 30.299 2.167 1.00 82.06 296 LEU A CA 1
ATOM 2384 C C . LEU A 1 296 ? -18.130 31.101 2.564 1.00 82.06 296 LEU A C 1
ATOM 2386 O O . LEU A 1 296 ? -17.671 31.943 1.793 1.00 82.06 296 LEU A O 1
ATOM 2390 N N . ARG A 1 297 ? -17.550 30.848 3.745 1.00 82.69 297 ARG A N 1
ATOM 2391 C CA . ARG A 1 297 ? -16.323 31.522 4.211 1.00 82.69 297 ARG A CA 1
ATOM 2392 C C . ARG A 1 297 ? -15.111 31.155 3.360 1.00 82.69 297 ARG A C 1
ATOM 2394 O O . ARG A 1 297 ? -14.332 32.040 3.003 1.00 82.69 297 ARG A O 1
ATOM 2401 N N . LEU A 1 298 ? -14.943 29.870 3.050 1.00 80.50 298 LEU A N 1
ATOM 2402 C CA . LEU A 1 298 ? -13.898 29.372 2.155 1.00 80.50 298 LEU A CA 1
ATOM 2403 C C . LEU A 1 298 ? -14.064 29.985 0.772 1.00 80.50 298 LEU A C 1
ATOM 2405 O O . LEU A 1 298 ? -13.105 30.507 0.213 1.00 80.50 298 LEU A O 1
ATOM 2409 N N . GLY A 1 299 ? -15.295 30.029 0.281 1.00 79.44 299 GLY A N 1
ATOM 2410 C CA . GLY A 1 299 ? -15.661 30.677 -0.959 1.00 79.44 299 GLY A CA 1
ATOM 2411 C C . GLY A 1 299 ? -15.335 32.151 -1.026 1.00 79.44 299 GLY A C 1
ATOM 2412 O O . GLY A 1 299 ? -14.720 32.613 -1.981 1.00 79.44 299 GLY A O 1
ATOM 2413 N N . TYR A 1 300 ? -15.698 32.893 0.014 1.00 78.75 300 TYR A N 1
ATOM 2414 C CA . TYR A 1 300 ? -15.385 34.309 0.125 1.00 78.75 300 TYR A CA 1
ATOM 2415 C C . TYR A 1 300 ? -13.873 34.562 0.076 1.00 78.75 300 TYR A C 1
ATOM 2417 O O . TYR A 1 300 ? -13.430 35.463 -0.637 1.00 78.75 300 TYR A O 1
ATOM 2425 N N . LYS A 1 301 ? -13.081 33.733 0.773 1.00 79.75 301 LYS A N 1
ATOM 2426 C CA . LYS A 1 301 ? -11.613 33.827 0.786 1.00 79.75 301 LYS A CA 1
ATOM 2427 C C . LYS A 1 301 ? -10.970 33.402 -0.536 1.00 79.75 301 LYS A C 1
ATOM 2429 O O . LYS A 1 301 ? -10.074 34.087 -1.012 1.00 79.75 301 LYS A O 1
ATOM 2434 N N . ALA A 1 302 ? -11.395 32.280 -1.111 1.00 75.62 302 ALA A N 1
ATOM 2435 C CA . ALA A 1 302 ? -10.767 31.692 -2.292 1.00 75.62 302 ALA A CA 1
ATOM 2436 C C . ALA A 1 302 ? -11.161 32.409 -3.588 1.00 75.62 302 ALA A C 1
ATOM 2438 O O . ALA A 1 302 ? -10.366 32.499 -4.518 1.00 75.62 302 ALA A O 1
ATOM 2439 N N . ALA A 1 303 ? -12.386 32.929 -3.660 1.00 65.12 303 ALA A N 1
ATOM 2440 C CA . ALA A 1 303 ? -12.951 33.430 -4.903 1.00 65.12 303 ALA A CA 1
ATOM 2441 C C . ALA A 1 303 ? -12.713 34.933 -5.136 1.00 65.12 303 ALA A C 1
ATOM 2443 O O . ALA A 1 303 ? -13.347 35.493 -6.029 1.00 65.12 303 ALA A O 1
ATOM 2444 N N . ASN A 1 304 ? -11.867 35.614 -4.345 1.00 69.94 304 ASN A N 1
ATOM 2445 C CA . ASN A 1 304 ? -11.692 37.078 -4.397 1.00 69.94 304 ASN A CA 1
ATOM 2446 C C . ASN A 1 304 ? -13.044 37.831 -4.454 1.00 69.94 304 ASN A C 1
ATOM 2448 O O . ASN A 1 304 ? -13.214 38.780 -5.216 1.00 69.94 304 ASN A O 1
ATOM 2452 N N . GLY A 1 305 ? -14.044 37.368 -3.693 1.00 65.25 305 GLY A N 1
ATOM 2453 C CA . GLY A 1 305 ? -15.403 37.923 -3.717 1.00 65.25 305 GLY A CA 1
ATOM 2454 C C . GLY A 1 305 ? -16.394 37.275 -4.699 1.00 65.25 305 GLY A C 1
ATOM 2455 O O . GLY A 1 305 ? -17.570 37.628 -4.669 1.00 65.25 305 GLY A O 1
ATOM 2456 N N . ALA A 1 306 ? -16.012 36.277 -5.504 1.00 71.00 306 ALA A N 1
ATOM 2457 C CA . ALA A 1 306 ? -16.937 35.502 -6.350 1.00 71.00 306 ALA A CA 1
ATOM 2458 C C . ALA A 1 306 ? -17.651 34.349 -5.604 1.00 71.00 306 ALA A C 1
ATOM 2460 O O . ALA A 1 306 ? -18.003 33.330 -6.196 1.00 71.00 306 ALA A O 1
ATOM 2461 N N . TRP A 1 307 ? -17.893 34.525 -4.300 1.00 68.62 307 TRP A N 1
ATOM 2462 C CA . TRP A 1 307 ? -18.567 33.555 -3.423 1.00 68.62 307 TRP A CA 1
ATOM 2463 C C . TRP A 1 307 ? -19.968 33.167 -3.918 1.00 68.62 307 TRP A C 1
ATOM 2465 O O . TRP A 1 307 ? -20.412 32.045 -3.700 1.00 68.62 307 TRP A O 1
ATOM 2475 N N . TRP A 1 308 ? -20.634 34.073 -4.639 1.00 71.25 308 TRP A N 1
ATOM 2476 C CA . TRP A 1 308 ? -21.957 33.875 -5.235 1.00 71.25 308 TRP A CA 1
ATOM 2477 C C . TRP A 1 308 ? -22.006 32.752 -6.281 1.00 71.25 308 TRP A C 1
ATOM 2479 O O . TRP A 1 308 ? -23.093 32.323 -6.647 1.00 71.25 308 TRP A O 1
ATOM 2489 N N . ARG A 1 309 ? -20.853 32.262 -6.757 1.00 67.75 309 ARG A N 1
ATOM 2490 C CA . ARG A 1 309 ? -20.776 31.126 -7.690 1.00 67.75 309 ARG A CA 1
ATOM 2491 C C . ARG A 1 309 ? -20.885 29.760 -7.012 1.00 67.75 309 ARG A C 1
ATOM 2493 O O . ARG A 1 309 ? -21.125 28.781 -7.702 1.00 67.75 309 ARG A O 1
ATOM 2500 N N . LEU A 1 310 ? -20.687 29.681 -5.696 1.00 65.75 310 LEU A N 1
ATOM 2501 C CA . LEU A 1 310 ? -20.703 28.414 -4.956 1.00 65.75 310 LEU A CA 1
ATOM 2502 C C . LEU A 1 310 ? -22.097 27.826 -4.720 1.00 65.75 310 LEU A C 1
ATOM 2504 O O . LEU A 1 310 ? -22.218 26.616 -4.849 1.00 65.75 310 LEU A O 1
ATOM 2508 N N . PRO A 1 311 ? -23.149 28.612 -4.418 1.00 58.69 311 PRO A N 1
ATOM 2509 C CA . PRO A 1 311 ? -24.494 28.061 -4.245 1.00 58.69 311 PRO A CA 1
ATOM 2510 C C . PRO A 1 311 ? -25.242 27.794 -5.568 1.00 58.69 311 PRO A C 1
ATOM 2512 O O . PRO A 1 311 ? -26.456 27.632 -5.542 1.00 58.69 311 PRO A O 1
ATOM 2515 N N . VAL A 1 312 ? -24.560 27.792 -6.723 1.00 55.16 312 VAL A N 1
ATOM 2516 C CA . VAL A 1 312 ? -25.167 27.555 -8.056 1.00 55.16 312 VAL A CA 1
ATOM 2517 C C . VAL A 1 312 ? -24.716 26.206 -8.644 1.00 55.16 312 VAL A C 1
ATOM 2519 O O . VAL A 1 312 ? -24.594 26.059 -9.858 1.00 55.16 312 VAL A O 1
ATOM 2522 N N . ILE A 1 313 ? -24.446 25.224 -7.781 1.00 48.34 313 ILE A N 1
ATOM 2523 C CA . ILE A 1 313 ? -24.266 23.813 -8.151 1.00 48.34 313 ILE A CA 1
ATOM 2524 C C . ILE A 1 313 ? -25.410 23.025 -7.526 1.00 48.34 313 ILE A C 1
ATOM 2526 O O . ILE A 1 313 ? -25.699 23.298 -6.339 1.00 48.34 313 ILE A O 1
#

Sequence (313 aa):
MILGSGETAFDIAALAMESPTKKVVLCHRSGWLGAPKVFSKYAFVPGGMPIDVSQLFLFDTMYVHPLIRDSMLIWKHYDLSAIQGAWAATGSPYDFAQHVGGKDDEINHTWRGDTFDKAWKRVYKYIIPPYRAPNPDWGERPRRKVFDTFVEDAGRYIDIGPFPSHFDRDGVAHFAGNGRPEYQRIKHRTIKPDIYPMPKDADICDVWRKEDPTVGFIGFVRPGFGAIPPLSEMQAMLWITNLLGRLEKPLLPDDEWHYPIIAPPDARINYAVEHDSYVYQLAKDMDMAPSFIEVLRLGYKAANGAWWRLPVI